Protein AF-A0A2P2KUR3-F1 (afdb_monomer)

Structure (mmCIF, N/CA/C/O backbone):
data_AF-A0A2P2KUR3-F1
#
_entry.id   AF-A0A2P2KUR3-F1
#
loop_
_atom_site.group_PDB
_atom_site.id
_atom_site.type_symbol
_atom_site.label_atom_id
_atom_site.label_alt_id
_atom_site.label_comp_id
_atom_site.label_asym_id
_atom_site.label_entity_id
_atom_site.label_seq_id
_atom_site.pdbx_PDB_ins_code
_atom_site.Cartn_x
_atom_site.Cartn_y
_atom_site.Cartn_z
_atom_site.occupancy
_atom_site.B_iso_or_equiv
_atom_site.auth_seq_id
_atom_site.auth_comp_id
_atom_site.auth_asym_id
_atom_site.auth_atom_id
_atom_site.pdbx_PDB_model_num
ATOM 1 N N . MET A 1 1 ? -5.655 -31.754 38.007 1.00 44.72 1 MET A N 1
ATOM 2 C CA . MET A 1 1 ? -7.022 -31.884 37.449 1.00 44.72 1 MET A CA 1
ATOM 3 C C . MET A 1 1 ? -7.803 -30.567 37.578 1.00 44.72 1 MET A C 1
ATOM 5 O O . MET A 1 1 ? -8.902 -30.533 38.115 1.00 44.72 1 MET A O 1
ATOM 9 N N . ARG A 1 2 ? -7.208 -29.453 37.128 1.00 44.00 2 ARG A N 1
ATOM 10 C CA . ARG A 1 2 ? -7.835 -28.115 37.098 1.00 44.00 2 ARG A CA 1
ATOM 11 C C . ARG A 1 2 ? -7.743 -27.456 35.714 1.00 44.00 2 ARG A C 1
ATOM 13 O O . ARG A 1 2 ? -8.332 -26.403 35.519 1.00 44.00 2 ARG A O 1
ATOM 20 N N . GLU A 1 3 ? -7.061 -28.101 34.767 1.00 50.50 3 GLU A N 1
ATOM 21 C CA . GLU A 1 3 ? -6.924 -27.636 33.382 1.00 50.50 3 GLU A CA 1
ATOM 22 C C . GLU A 1 3 ? -8.005 -28.234 32.460 1.00 50.50 3 GLU A C 1
ATOM 24 O O . GLU A 1 3 ? -8.419 -27.576 31.514 1.00 50.50 3 GLU A O 1
ATOM 29 N N . ASP A 1 4 ? -8.601 -29.382 32.809 1.00 48.00 4 ASP A N 1
ATOM 30 C CA . ASP A 1 4 ? -9.675 -30.007 32.009 1.00 48.00 4 ASP A CA 1
ATOM 31 C C . ASP A 1 4 ? -11.083 -29.420 32.245 1.00 48.00 4 ASP A C 1
ATOM 33 O O . ASP A 1 4 ? -12.029 -29.745 31.530 1.00 48.00 4 ASP A O 1
ATOM 37 N N . ALA A 1 5 ? -11.257 -28.535 33.233 1.00 41.22 5 ALA A N 1
ATOM 38 C CA . ALA A 1 5 ? -12.559 -27.930 33.544 1.00 41.22 5 ALA A CA 1
ATOM 39 C C . ALA A 1 5 ? -12.833 -26.627 32.769 1.00 41.22 5 ALA A C 1
ATOM 41 O O . ALA A 1 5 ? -13.977 -26.182 32.700 1.00 41.22 5 ALA A O 1
ATOM 42 N N . VAL A 1 6 ? -11.810 -26.031 32.148 1.00 45.03 6 VAL A N 1
ATOM 43 C CA . VAL A 1 6 ? -11.959 -24.809 31.332 1.00 45.03 6 VAL A CA 1
ATOM 44 C C . VAL A 1 6 ? -12.292 -25.146 29.868 1.00 45.03 6 VAL A C 1
ATOM 46 O O . VAL A 1 6 ? -12.673 -24.273 29.098 1.00 45.03 6 VAL A O 1
ATOM 49 N N . ALA A 1 7 ? -12.275 -26.429 29.492 1.00 42.66 7 ALA A N 1
ATOM 50 C CA . ALA A 1 7 ? -12.652 -26.899 28.157 1.00 42.66 7 ALA A CA 1
ATOM 51 C C . ALA A 1 7 ? -14.179 -26.970 27.910 1.00 42.66 7 ALA A C 1
ATOM 53 O O . ALA A 1 7 ? -14.605 -27.388 26.837 1.00 42.66 7 ALA A O 1
ATOM 54 N N . LYS A 1 8 ? -15.027 -26.589 28.881 1.00 43.88 8 LYS A N 1
ATOM 55 C CA . LYS A 1 8 ? -16.485 -26.839 28.836 1.00 43.88 8 LYS A CA 1
ATOM 56 C C . LYS A 1 8 ? -17.389 -25.617 29.031 1.00 43.88 8 LYS A C 1
ATOM 58 O O . LYS A 1 8 ? -18.550 -25.767 29.400 1.00 43.88 8 LYS A O 1
ATOM 63 N N . ALA A 1 9 ? -16.894 -24.419 28.732 1.00 39.00 9 ALA A N 1
ATOM 64 C CA . ALA A 1 9 ? -17.702 -23.202 28.729 1.00 39.00 9 ALA A CA 1
ATOM 65 C C . ALA A 1 9 ? -17.598 -22.492 27.375 1.00 39.00 9 ALA A C 1
ATOM 67 O O . ALA A 1 9 ? -16.744 -21.635 27.211 1.00 39.00 9 ALA A O 1
ATOM 68 N N . GLY A 1 10 ? -18.449 -22.887 26.419 1.00 40.12 10 GLY A N 1
ATOM 69 C CA . GLY A 1 10 ? -18.943 -22.069 25.298 1.00 40.12 10 GLY A CA 1
ATOM 70 C C . GLY A 1 10 ? -18.044 -20.959 24.744 1.00 40.12 10 GLY A C 1
ATOM 71 O O . GLY A 1 10 ? -18.526 -19.847 24.551 1.00 40.12 10 GLY A O 1
ATOM 72 N N . VAL A 1 11 ? -16.771 -21.240 24.473 1.00 46.62 11 VAL A N 1
ATOM 73 C CA . VAL A 1 11 ? -15.929 -20.361 23.663 1.00 46.62 11 VAL A CA 1
ATOM 74 C C . VAL A 1 11 ? -16.338 -20.654 22.222 1.00 46.62 11 VAL A C 1
ATOM 76 O O . VAL A 1 11 ? -16.153 -21.799 21.804 1.00 46.62 11 VAL A O 1
ATOM 79 N N . PRO A 1 12 ? -16.931 -19.711 21.461 1.00 46.69 12 PRO A N 1
ATOM 80 C CA . PRO A 1 12 ? -17.017 -19.880 20.017 1.00 46.69 12 PRO A CA 1
ATOM 81 C C . PRO A 1 12 ? -15.585 -20.116 19.552 1.00 46.69 12 PRO A C 1
ATOM 83 O O . PRO A 1 12 ? -14.712 -19.282 19.809 1.00 46.69 12 PRO A O 1
ATOM 86 N N . GLY A 1 13 ? -15.333 -21.316 19.034 1.00 44.72 13 GLY A N 1
ATOM 87 C CA . GLY A 1 13 ? -14.006 -21.743 18.632 1.00 44.72 13 GLY A CA 1
ATOM 88 C C . GLY A 1 13 ? -13.400 -20.704 17.703 1.00 44.72 13 GLY A C 1
ATOM 89 O O . GLY A 1 13 ? -14.098 -20.105 16.888 1.00 44.72 13 GLY A O 1
ATOM 90 N N . ASP A 1 14 ? -12.101 -20.479 17.870 1.00 58.47 14 ASP A N 1
ATOM 91 C CA . ASP A 1 14 ? -11.214 -19.814 16.915 1.00 58.47 14 ASP A CA 1
ATOM 92 C C . ASP A 1 14 ? -11.220 -20.606 15.590 1.00 58.47 14 ASP A C 1
ATOM 94 O O . ASP A 1 14 ? -10.232 -21.241 15.223 1.00 58.47 14 ASP A O 1
ATOM 98 N N . ASP A 1 15 ? -12.360 -20.636 14.898 1.00 61.56 15 ASP A N 1
ATOM 99 C CA . ASP A 1 15 ? -12.550 -21.320 13.626 1.00 61.56 15 ASP A CA 1
ATOM 100 C C . ASP A 1 15 ? -11.863 -20.468 12.565 1.00 61.56 15 ASP A C 1
ATOM 102 O O . ASP A 1 15 ? -12.442 -19.563 11.962 1.00 61.56 15 ASP A O 1
ATOM 106 N N . ARG A 1 16 ? -10.558 -20.680 12.396 1.00 57.75 16 ARG A N 1
ATOM 107 C CA . ARG A 1 16 ? -9.776 -20.018 11.350 1.00 57.75 16 ARG A CA 1
ATOM 108 C C . ARG A 1 16 ? -10.454 -20.320 10.016 1.00 57.75 16 ARG A C 1
ATOM 110 O O . ARG A 1 16 ? -10.543 -21.476 9.621 1.00 57.75 16 ARG A O 1
ATOM 117 N N . ASN A 1 17 ? -10.949 -19.284 9.347 1.00 67.44 17 ASN A N 1
ATOM 118 C CA . ASN A 1 17 ? -11.825 -19.422 8.179 1.00 67.44 17 ASN A CA 1
ATOM 119 C C . ASN A 1 17 ? -11.252 -18.718 6.936 1.00 67.44 17 ASN A C 1
ATOM 121 O O . ASN A 1 17 ? -11.777 -18.848 5.834 1.00 67.44 17 ASN A O 1
ATOM 125 N N . TRP A 1 18 ? -10.167 -17.947 7.091 1.00 61.09 18 TRP A N 1
ATOM 126 C CA . TRP A 1 18 ? -9.647 -17.098 6.022 1.00 61.09 18 TRP A CA 1
ATOM 127 C C . TRP A 1 18 ? -8.103 -17.111 5.947 1.00 61.09 18 TRP A C 1
ATOM 129 O O . TRP A 1 18 ? -7.448 -17.142 6.994 1.00 61.09 18 TRP A O 1
ATOM 139 N N . PRO A 1 19 ? -7.485 -17.034 4.749 1.00 56.09 19 PRO A N 1
ATOM 140 C CA . PRO A 1 19 ? -8.100 -17.179 3.423 1.00 56.09 19 PRO A CA 1
ATOM 141 C C . PRO A 1 19 ? -8.714 -18.577 3.196 1.00 56.09 19 PRO A C 1
ATOM 143 O O . PRO A 1 19 ? -8.252 -19.537 3.806 1.00 56.09 19 PRO A O 1
ATOM 146 N N . PRO A 1 20 ? -9.718 -18.730 2.305 1.00 53.97 20 PRO A N 1
ATOM 147 C CA . PRO A 1 20 ? -10.479 -19.983 2.139 1.00 53.97 20 PRO A CA 1
ATOM 148 C C . PRO A 1 20 ? -9.616 -21.208 1.808 1.00 53.97 20 PRO A C 1
ATOM 150 O O . PRO A 1 20 ? -9.966 -22.338 2.124 1.00 53.97 20 PRO A O 1
ATOM 153 N N . PHE A 1 21 ? -8.476 -20.971 1.158 1.00 52.28 21 PHE A N 1
ATOM 154 C CA . PHE A 1 21 ? -7.529 -22.004 0.739 1.00 52.28 21 PHE A CA 1
ATOM 155 C C . PHE A 1 21 ? -6.472 -22.316 1.810 1.00 52.28 21 PHE A C 1
ATOM 157 O O . PHE A 1 21 ? -5.841 -23.365 1.756 1.00 52.28 21 PHE A O 1
ATOM 164 N N . PHE A 1 22 ? -6.268 -21.407 2.768 1.00 50.66 22 PHE A N 1
ATOM 165 C CA . PHE A 1 22 ? -5.314 -21.530 3.870 1.00 50.66 22 PHE A CA 1
ATOM 166 C C . PHE A 1 22 ? -5.876 -20.817 5.108 1.00 50.66 22 PHE A C 1
ATOM 168 O O . PHE A 1 22 ? -5.556 -19.650 5.323 1.00 50.66 22 PHE A O 1
ATOM 175 N N . PRO A 1 23 ? -6.715 -21.479 5.921 1.00 62.59 23 PRO A N 1
ATOM 176 C CA . PRO A 1 23 ? -7.317 -20.873 7.104 1.00 62.59 23 PRO A CA 1
ATOM 177 C C . PRO A 1 23 ? -6.252 -20.551 8.162 1.00 62.59 23 PRO A C 1
ATOM 179 O O . PRO A 1 23 ? -5.872 -21.383 8.986 1.00 62.59 23 PRO A O 1
ATOM 182 N N . ILE A 1 24 ? -5.742 -19.322 8.130 1.00 61.19 24 ILE A N 1
ATOM 183 C CA . ILE A 1 24 ? -4.700 -18.833 9.043 1.00 61.19 24 ILE A CA 1
ATOM 184 C C . ILE A 1 24 ? -5.308 -17.879 10.073 1.00 61.19 24 ILE A C 1
ATOM 186 O O . ILE A 1 24 ? -4.844 -17.830 11.212 1.00 61.19 24 ILE A O 1
ATOM 190 N N . ILE A 1 25 ? -6.356 -17.142 9.695 1.00 62.47 25 ILE A N 1
ATOM 191 C CA . ILE A 1 25 ? -7.013 -16.151 10.547 1.00 62.47 25 ILE A CA 1
ATOM 192 C C . ILE A 1 25 ? -8.508 -16.458 10.701 1.00 62.47 25 ILE A C 1
ATOM 194 O O . ILE A 1 25 ? -9.183 -16.871 9.756 1.00 62.47 25 ILE A O 1
ATOM 198 N N . HIS A 1 26 ? -9.028 -16.247 11.910 1.00 60.84 26 HIS A N 1
ATOM 199 C CA . HIS A 1 26 ? -10.465 -16.172 12.154 1.00 60.84 26 HIS A CA 1
ATOM 200 C C . HIS A 1 26 ? -10.972 -14.808 11.666 1.00 60.84 26 HIS A C 1
ATOM 202 O O . HIS A 1 26 ? -10.413 -13.768 12.028 1.00 60.84 26 HIS A O 1
ATOM 208 N N . HIS A 1 27 ? -11.968 -14.811 10.780 1.00 62.53 27 HIS A N 1
ATOM 209 C CA . HIS A 1 27 ? -12.473 -13.601 10.140 1.00 62.53 27 HIS A CA 1
ATOM 210 C C . HIS A 1 27 ? -13.981 -13.693 9.885 1.00 62.53 27 HIS A C 1
ATOM 212 O O . HIS A 1 27 ? -14.402 -13.992 8.771 1.00 62.53 27 HIS A O 1
ATOM 218 N N . ASP A 1 28 ? -14.781 -13.381 10.907 1.00 67.81 28 ASP A N 1
ATOM 219 C CA . ASP A 1 28 ? -16.241 -13.308 10.803 1.00 67.81 28 ASP A CA 1
ATOM 220 C C . ASP A 1 28 ? -16.758 -11.913 11.187 1.00 67.81 28 ASP A C 1
ATOM 222 O O . ASP A 1 28 ? -17.251 -11.662 12.288 1.00 67.81 28 ASP A O 1
ATOM 226 N N . ILE A 1 29 ? -16.693 -10.975 10.233 1.00 68.69 29 ILE A N 1
ATOM 227 C CA . ILE A 1 29 ? -17.211 -9.606 10.424 1.00 68.69 29 ILE A CA 1
ATOM 228 C C . ILE A 1 29 ? -18.703 -9.627 10.795 1.00 68.69 29 ILE A C 1
ATOM 230 O O . ILE A 1 29 ? -19.149 -8.819 11.609 1.00 68.69 29 ILE A O 1
ATOM 234 N N . ALA A 1 30 ? -19.480 -10.534 10.198 1.00 66.31 30 ALA A N 1
ATOM 235 C CA . ALA A 1 30 ? -20.929 -10.582 10.364 1.00 66.31 30 ALA A CA 1
ATOM 236 C C . ALA A 1 30 ? -21.379 -10.974 11.785 1.00 66.31 30 ALA A C 1
ATOM 238 O O . ALA A 1 30 ? -22.452 -10.544 12.209 1.00 66.31 30 ALA A O 1
ATOM 239 N N . SER A 1 31 ? -20.581 -11.767 12.507 1.00 67.00 31 SER A N 1
ATOM 240 C CA . SER A 1 31 ? -20.912 -12.249 13.853 1.00 67.00 31 SER A CA 1
ATOM 241 C C . SER A 1 31 ? -20.228 -11.438 14.959 1.00 67.00 31 SER A C 1
ATOM 243 O O . SER A 1 31 ? -20.832 -11.233 16.010 1.00 67.00 31 SER A O 1
ATOM 245 N N . GLU A 1 32 ? -19.003 -10.943 14.738 1.00 68.94 32 GLU A N 1
ATOM 246 C CA . GLU A 1 32 ? -18.211 -10.288 15.790 1.00 68.94 32 GLU A CA 1
ATOM 247 C C . GLU A 1 32 ? -18.319 -8.757 15.821 1.00 68.94 32 GLU A C 1
ATOM 249 O O . GLU A 1 32 ? -18.061 -8.145 16.862 1.00 68.94 32 GLU A O 1
ATOM 254 N N . ILE A 1 33 ? -18.668 -8.119 14.699 1.00 76.25 33 ILE A N 1
ATOM 255 C CA . ILE A 1 33 ? -18.768 -6.658 14.592 1.00 76.25 33 ILE A CA 1
ATOM 256 C C . ILE A 1 33 ? -20.246 -6.256 14.557 1.00 76.25 33 ILE A C 1
ATOM 258 O O . ILE A 1 33 ? -21.020 -6.840 13.794 1.00 76.25 33 ILE A O 1
ATOM 262 N N . PRO A 1 34 ? -20.676 -5.242 15.328 1.00 76.00 34 PRO A N 1
ATOM 263 C CA . PRO A 1 34 ? -22.071 -4.828 15.320 1.00 76.00 34 PRO A CA 1
ATOM 264 C C . PRO A 1 34 ? -22.473 -4.253 13.951 1.00 76.00 34 PRO A C 1
ATOM 266 O O . PRO A 1 34 ? -21.681 -3.589 13.286 1.00 76.00 34 PRO A O 1
ATOM 269 N N . ILE A 1 35 ? -23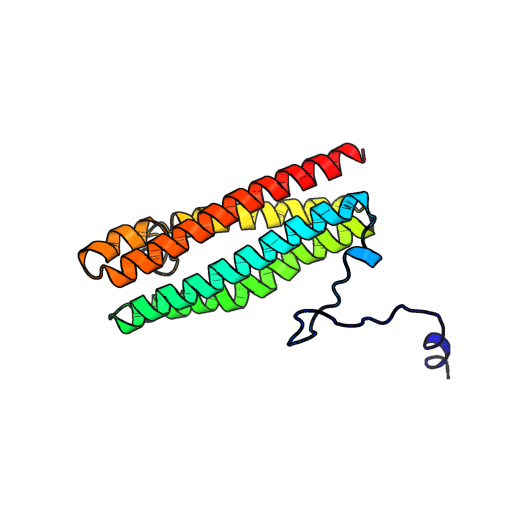.720 -4.492 13.526 1.00 74.25 35 ILE A N 1
ATOM 270 C CA . ILE A 1 35 ? -24.224 -4.267 12.149 1.00 74.25 35 ILE A CA 1
ATOM 271 C C . ILE A 1 35 ? -23.888 -2.872 11.586 1.00 74.25 35 ILE A C 1
ATOM 273 O O . ILE A 1 35 ? -23.563 -2.728 10.407 1.00 74.25 35 ILE A O 1
ATOM 277 N N . HIS A 1 36 ? -23.910 -1.840 12.430 1.00 75.19 36 HIS A N 1
ATOM 278 C CA . HIS A 1 36 ? -23.597 -0.462 12.045 1.00 75.19 36 HIS A CA 1
ATOM 279 C C . HIS A 1 36 ? -22.108 -0.243 11.697 1.00 75.19 36 HIS A C 1
ATOM 281 O O . HIS A 1 36 ? -21.789 0.596 10.855 1.00 75.19 36 HIS A O 1
ATOM 287 N N . ALA A 1 37 ? -21.204 -1.027 12.287 1.00 80.44 37 ALA A N 1
ATOM 288 C CA . ALA A 1 37 ? -19.756 -0.990 12.083 1.00 80.44 37 ALA A CA 1
ATOM 289 C C . ALA A 1 37 ? -19.264 -1.965 10.991 1.00 80.44 37 ALA A C 1
ATOM 291 O O . ALA A 1 37 ? -18.170 -1.787 10.451 1.00 80.44 37 ALA A O 1
ATOM 292 N N . GLN A 1 38 ? -20.067 -2.970 10.618 1.00 81.94 38 GLN A N 1
ATOM 293 C CA . GLN A 1 38 ? -19.671 -4.021 9.668 1.00 81.94 38 GLN A CA 1
ATOM 294 C C . GLN A 1 38 ? -19.255 -3.468 8.304 1.00 81.94 38 GLN A C 1
ATOM 296 O O . GLN A 1 38 ? -18.203 -3.836 7.785 1.00 81.94 38 GLN A O 1
ATOM 301 N N . ARG A 1 39 ? -20.039 -2.541 7.732 1.00 82.44 39 ARG A N 1
ATOM 302 C CA . ARG A 1 39 ? -19.723 -1.922 6.428 1.00 82.44 39 ARG A CA 1
ATOM 303 C C . ARG A 1 39 ? -18.341 -1.276 6.423 1.00 82.44 39 ARG A C 1
ATOM 305 O O . ARG A 1 39 ? -17.628 -1.365 5.432 1.00 82.44 39 ARG A O 1
ATOM 312 N N . LEU A 1 40 ? -17.961 -0.645 7.530 1.00 86.38 40 LEU A N 1
ATOM 313 C CA . LEU A 1 40 ? -16.659 -0.013 7.666 1.00 86.38 40 LEU A CA 1
ATOM 314 C C . LEU A 1 40 ? -15.537 -1.050 7.738 1.00 86.38 40 LEU A C 1
ATOM 316 O O . LEU A 1 40 ? -14.517 -0.890 7.073 1.00 86.38 40 LEU A O 1
ATOM 320 N N . GLN A 1 41 ? -15.751 -2.132 8.490 1.00 87.94 41 GLN A N 1
ATOM 321 C CA . GLN A 1 41 ? -14.780 -3.217 8.580 1.00 87.94 41 GLN A CA 1
ATOM 322 C C . GLN A 1 41 ? -14.574 -3.912 7.225 1.00 87.94 41 GLN A C 1
ATOM 324 O O . GLN A 1 41 ? -13.438 -4.233 6.886 1.00 87.94 41 GLN A O 1
ATOM 329 N N . TYR A 1 42 ? -15.628 -4.071 6.414 1.00 85.50 42 TYR A N 1
ATOM 330 C CA . TYR A 1 42 ? -15.508 -4.573 5.040 1.00 85.50 42 TYR A CA 1
ATOM 331 C C . TYR A 1 42 ? -14.699 -3.637 4.135 1.00 85.50 42 TYR A C 1
ATOM 333 O O . TYR A 1 42 ? -13.896 -4.112 3.339 1.00 85.50 42 TYR A O 1
ATOM 341 N N . LEU A 1 43 ? -14.859 -2.315 4.266 1.00 88.69 43 LEU A N 1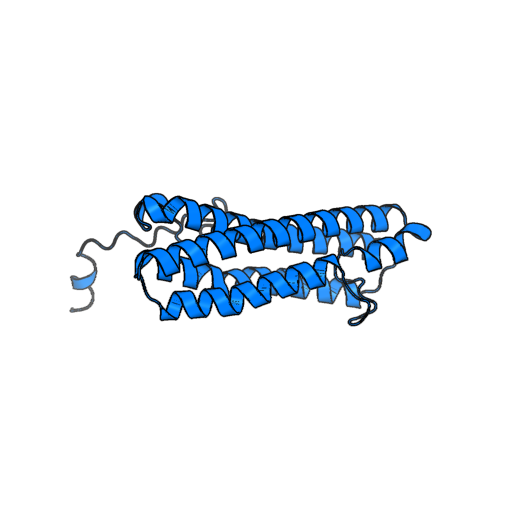
ATOM 342 C CA . LEU A 1 43 ? -14.048 -1.353 3.509 1.00 88.69 43 LEU A CA 1
ATOM 343 C C . LEU A 1 43 ? -12.572 -1.392 3.934 1.00 88.69 43 LEU A C 1
ATOM 345 O O . LEU A 1 43 ? -11.686 -1.377 3.083 1.00 88.69 43 LEU A O 1
ATOM 349 N N . ALA A 1 44 ? -12.300 -1.495 5.236 1.00 89.88 44 ALA A N 1
ATOM 350 C CA . ALA A 1 44 ? -10.939 -1.655 5.743 1.00 89.88 44 ALA A CA 1
ATOM 351 C C . ALA A 1 44 ? -10.309 -2.986 5.302 1.00 89.88 44 ALA A C 1
ATOM 353 O O . ALA A 1 44 ? -9.126 -3.039 4.978 1.00 89.88 44 ALA A O 1
ATOM 354 N N . PHE A 1 45 ? -11.103 -4.056 5.243 1.00 88.81 45 PHE A N 1
ATOM 355 C CA . PHE A 1 45 ? -10.678 -5.334 4.682 1.00 88.81 45 PHE A CA 1
ATOM 356 C C . PHE A 1 45 ? -10.385 -5.231 3.180 1.00 88.81 45 PHE A C 1
ATOM 358 O O . PHE A 1 45 ? -9.370 -5.751 2.726 1.00 88.81 45 PHE A O 1
ATOM 365 N N . ALA A 1 46 ? -11.208 -4.504 2.419 1.00 89.62 46 ALA A N 1
ATOM 366 C CA . ALA A 1 46 ? -10.968 -4.253 1.001 1.00 89.62 46 ALA A CA 1
ATOM 367 C C . ALA A 1 46 ? -9.654 -3.493 0.760 1.00 89.62 46 ALA A C 1
ATOM 369 O O . ALA A 1 46 ? -8.900 -3.890 -0.120 1.00 89.62 46 ALA A O 1
ATOM 370 N N . SER A 1 47 ? -9.338 -2.472 1.566 1.00 91.25 47 SER A N 1
ATOM 371 C CA . SER A 1 47 ? -8.026 -1.800 1.510 1.00 91.25 47 SER A CA 1
ATOM 372 C C . SER A 1 47 ? -6.883 -2.754 1.870 1.00 91.25 47 SER A C 1
ATOM 374 O O . SER A 1 47 ? -5.860 -2.806 1.193 1.00 91.25 47 SER A O 1
ATOM 376 N N . TRP A 1 48 ? -7.064 -3.612 2.879 1.00 92.31 48 TRP A N 1
ATOM 377 C CA . TRP A 1 48 ? -6.029 -4.587 3.220 1.00 92.31 48 TRP A CA 1
ATOM 378 C C . TRP A 1 48 ? -5.762 -5.575 2.072 1.00 92.31 48 TRP A C 1
ATOM 380 O O . TRP A 1 48 ? -4.612 -5.873 1.755 1.00 92.31 48 TRP A O 1
ATOM 390 N N . LEU A 1 49 ? -6.807 -6.038 1.385 1.00 90.81 49 LEU A N 1
ATOM 391 C CA . LEU A 1 49 ? -6.647 -6.838 0.170 1.00 90.81 49 LEU A CA 1
ATOM 392 C C . LEU A 1 49 ? -6.038 -6.034 -0.981 1.00 90.81 49 LEU A C 1
ATOM 394 O O . LEU A 1 49 ? -5.227 -6.570 -1.735 1.00 90.81 49 LEU A O 1
ATOM 398 N N . GLY A 1 50 ? -6.398 -4.759 -1.101 1.00 92.31 50 GLY A N 1
ATOM 399 C CA . GLY A 1 50 ? -5.865 -3.852 -2.106 1.00 92.31 50 GLY A CA 1
ATOM 400 C C . GLY A 1 50 ? -4.356 -3.668 -1.974 1.00 92.31 50 GLY A C 1
ATOM 401 O O . GLY A 1 50 ? -3.644 -3.806 -2.969 1.00 92.31 50 GLY A O 1
ATOM 402 N N . ILE A 1 51 ? -3.819 -3.501 -0.759 1.00 93.00 51 ILE A N 1
ATOM 403 C CA . ILE A 1 51 ? -2.362 -3.435 -0.567 1.00 93.00 51 ILE A CA 1
ATOM 404 C C . ILE A 1 51 ? -1.661 -4.770 -0.855 1.00 93.00 51 ILE A C 1
ATOM 406 O O . ILE A 1 51 ? -0.580 -4.769 -1.449 1.00 93.00 51 ILE A O 1
ATOM 410 N N . VAL A 1 52 ? -2.269 -5.912 -0.512 1.00 91.69 52 VAL A N 1
ATOM 411 C CA . VAL A 1 52 ? -1.731 -7.239 -0.873 1.00 91.69 52 VAL A CA 1
ATOM 412 C C . VAL A 1 52 ? -1.676 -7.396 -2.397 1.00 91.69 52 VAL A C 1
ATOM 414 O O . VAL A 1 52 ? -0.654 -7.830 -2.935 1.00 91.69 52 VAL A O 1
ATOM 417 N N . LEU A 1 53 ? -2.738 -6.995 -3.103 1.00 93.69 53 LEU A N 1
ATOM 418 C CA . LEU A 1 53 ? -2.795 -6.984 -4.564 1.00 93.69 53 LEU A CA 1
ATOM 419 C C . LEU A 1 53 ? -1.720 -6.063 -5.158 1.00 93.69 53 LEU A C 1
ATOM 421 O O . LEU A 1 53 ? -0.981 -6.496 -6.040 1.00 93.69 53 LEU A O 1
ATOM 425 N N . CYS A 1 54 ? -1.592 -4.831 -4.655 1.00 94.06 54 CYS A N 1
ATOM 426 C CA . CYS A 1 54 ? -0.602 -3.861 -5.129 1.00 94.06 54 CYS A CA 1
ATOM 427 C C . CYS A 1 54 ? 0.823 -4.403 -4.990 1.00 94.06 54 CYS A C 1
ATOM 429 O O . CYS A 1 54 ? 1.598 -4.357 -5.942 1.00 94.06 54 CYS A O 1
ATOM 431 N N . LEU A 1 55 ? 1.171 -4.963 -3.828 1.00 93.00 55 LEU A N 1
ATOM 432 C CA . LEU A 1 55 ? 2.505 -5.513 -3.579 1.00 93.00 55 LEU A CA 1
ATOM 433 C C . LEU A 1 55 ? 2.783 -6.785 -4.392 1.00 93.00 55 LEU A C 1
ATOM 435 O O . LEU A 1 55 ? 3.900 -6.968 -4.879 1.00 93.00 55 LEU A O 1
ATOM 439 N N . SER A 1 56 ? 1.775 -7.638 -4.585 1.00 92.56 56 SER A N 1
ATOM 440 C CA . SER A 1 56 ? 1.896 -8.836 -5.426 1.00 92.56 56 SER A CA 1
ATOM 441 C C . SER A 1 56 ? 2.112 -8.457 -6.890 1.00 92.56 56 SER A C 1
ATOM 443 O O . SER A 1 56 ? 3.016 -8.971 -7.547 1.00 92.56 56 SER A O 1
ATOM 445 N N . TYR A 1 57 ? 1.328 -7.502 -7.391 1.00 94.25 57 TYR A N 1
ATOM 446 C CA . TYR A 1 57 ? 1.481 -6.988 -8.745 1.00 94.25 57 TYR A CA 1
ATOM 447 C C . TYR A 1 57 ? 2.826 -6.274 -8.929 1.00 94.25 57 TYR A C 1
ATOM 449 O O . TYR A 1 57 ? 3.498 -6.475 -9.939 1.00 94.25 57 TYR A O 1
ATOM 457 N N . ASN A 1 58 ? 3.270 -5.508 -7.928 1.00 94.25 58 ASN A N 1
ATOM 458 C CA . ASN A 1 58 ? 4.588 -4.882 -7.921 1.00 94.25 58 ASN A CA 1
ATOM 459 C C . ASN A 1 58 ? 5.711 -5.913 -8.099 1.00 94.25 58 ASN A C 1
ATOM 461 O O . ASN A 1 58 ? 6.623 -5.700 -8.894 1.00 94.25 58 ASN A O 1
ATOM 465 N N . LEU A 1 59 ? 5.627 -7.051 -7.403 1.00 92.62 59 LEU A N 1
ATOM 466 C CA . LEU A 1 59 ? 6.594 -8.134 -7.556 1.00 92.62 59 LEU A CA 1
ATOM 467 C C . LEU A 1 59 ? 6.596 -8.690 -8.987 1.00 92.62 59 LEU A C 1
ATOM 469 O O . LEU A 1 59 ? 7.667 -8.871 -9.559 1.00 92.62 59 LEU A O 1
ATOM 473 N N . ILE A 1 60 ? 5.421 -8.896 -9.592 1.00 93.19 60 ILE A N 1
ATOM 474 C CA . ILE A 1 60 ? 5.302 -9.351 -10.988 1.00 93.19 60 ILE A CA 1
ATOM 475 C C . ILE A 1 60 ? 5.934 -8.332 -11.945 1.00 93.19 60 ILE A C 1
ATOM 477 O O . ILE A 1 60 ? 6.752 -8.706 -12.783 1.00 93.19 60 ILE A O 1
ATOM 481 N N . ALA A 1 61 ? 5.608 -7.045 -11.802 1.00 92.50 61 ALA A N 1
ATOM 482 C CA . ALA A 1 61 ? 6.165 -5.981 -12.635 1.00 92.50 61 ALA A CA 1
ATOM 483 C C . ALA A 1 61 ? 7.700 -5.935 -12.541 1.00 92.50 61 ALA A C 1
ATOM 485 O O . ALA A 1 61 ? 8.393 -5.872 -13.559 1.00 92.50 61 ALA A O 1
ATOM 486 N N . VAL A 1 62 ? 8.244 -6.052 -11.328 1.00 90.88 62 VAL A N 1
ATOM 487 C CA . VAL A 1 62 ? 9.692 -6.064 -11.098 1.00 90.88 62 VAL A CA 1
ATOM 488 C C . VAL A 1 62 ? 10.348 -7.348 -11.618 1.00 90.88 62 VAL A C 1
ATOM 490 O O . VAL A 1 62 ? 11.457 -7.275 -12.139 1.00 90.88 62 VAL A O 1
ATOM 493 N N . ILE A 1 63 ? 9.686 -8.508 -11.559 1.00 90.81 63 ILE A N 1
ATOM 494 C CA . ILE A 1 63 ? 10.173 -9.745 -12.197 1.00 90.81 63 ILE A CA 1
ATOM 495 C C . ILE A 1 63 ? 10.283 -9.556 -13.715 1.00 90.81 63 ILE A C 1
ATOM 497 O O . ILE A 1 63 ? 11.301 -9.921 -14.302 1.00 90.81 63 ILE A O 1
ATOM 501 N N . VAL A 1 64 ? 9.284 -8.937 -14.353 1.00 90.56 64 VAL A N 1
ATOM 502 C CA . VAL A 1 64 ? 9.329 -8.631 -15.793 1.00 90.56 64 VAL A CA 1
ATOM 503 C C . VAL A 1 64 ? 10.485 -7.677 -16.112 1.00 90.56 64 VAL A C 1
ATOM 505 O O . VAL A 1 64 ? 11.217 -7.910 -17.075 1.00 90.56 64 VAL A O 1
ATOM 508 N N . CYS A 1 65 ? 10.703 -6.646 -15.286 1.00 89.12 65 CYS A N 1
ATOM 509 C CA . CYS A 1 65 ? 11.860 -5.754 -15.405 1.00 89.12 65 CYS A CA 1
ATOM 510 C C . CYS A 1 65 ? 13.186 -6.518 -15.255 1.00 89.12 65 CYS A C 1
ATOM 512 O O . CYS A 1 65 ? 14.102 -6.338 -16.055 1.00 89.12 65 CYS A O 1
ATOM 514 N N . TRP A 1 66 ? 13.279 -7.416 -14.274 1.00 88.25 66 TRP A N 1
ATOM 515 C CA . TRP A 1 66 ? 14.474 -8.208 -13.996 1.00 88.25 66 TRP A CA 1
ATOM 516 C C . TRP A 1 66 ? 14.835 -9.145 -15.158 1.00 88.25 66 TRP A C 1
ATOM 518 O O . TRP A 1 66 ? 15.979 -9.141 -15.608 1.00 88.25 66 TRP A O 1
ATOM 528 N N . ILE A 1 67 ? 13.857 -9.860 -15.728 1.00 88.19 67 ILE A N 1
ATOM 529 C CA . ILE A 1 67 ? 14.056 -10.743 -16.898 1.00 88.19 67 ILE A CA 1
ATOM 530 C C . ILE A 1 67 ? 14.518 -9.950 -18.135 1.00 88.19 67 ILE A C 1
ATOM 532 O O . ILE A 1 67 ? 15.234 -10.479 -18.983 1.00 88.19 67 ILE A O 1
ATOM 536 N N . ARG A 1 68 ? 14.148 -8.668 -18.239 1.00 86.25 68 ARG A N 1
ATOM 537 C CA . ARG A 1 68 ? 14.563 -7.761 -19.324 1.00 86.25 68 ARG A CA 1
ATOM 538 C C . ARG A 1 68 ? 15.930 -7.102 -19.100 1.00 86.25 68 ARG A C 1
ATOM 540 O O . ARG A 1 68 ? 16.292 -6.216 -19.861 1.00 86.25 68 ARG A O 1
ATOM 547 N N . GLY A 1 69 ? 16.697 -7.542 -18.101 1.00 81.25 69 GLY A N 1
ATOM 548 C CA . GLY A 1 69 ? 18.025 -6.999 -17.791 1.00 81.25 69 GLY A CA 1
ATOM 549 C C . GLY A 1 69 ? 18.036 -5.979 -16.648 1.00 81.25 69 GLY A C 1
ATOM 550 O O . GLY A 1 69 ? 19.048 -5.316 -16.426 1.00 81.25 69 GLY A O 1
ATOM 551 N N . GLY A 1 70 ? 16.934 -5.848 -15.901 1.00 79.44 70 GLY A N 1
ATOM 552 C CA . GLY A 1 70 ? 16.872 -5.044 -14.683 1.00 79.44 70 GLY A CA 1
ATOM 553 C C . GLY A 1 70 ? 17.813 -5.555 -13.584 1.00 79.44 70 GLY A C 1
ATOM 554 O O . GLY A 1 70 ? 18.196 -6.721 -13.540 1.00 79.44 70 GLY A O 1
ATOM 555 N N . GLY A 1 71 ? 18.206 -4.683 -12.656 1.00 82.44 71 GLY A N 1
ATOM 556 C CA . GLY A 1 71 ? 19.165 -5.031 -11.600 1.00 82.44 71 GLY A CA 1
ATOM 557 C C . GLY A 1 71 ? 18.583 -5.929 -10.496 1.00 82.44 71 GLY A C 1
ATOM 558 O O . GLY A 1 71 ? 17.510 -5.654 -9.965 1.00 82.44 71 GLY A O 1
ATOM 559 N N . ALA A 1 72 ? 19.340 -6.936 -10.042 1.00 83.75 72 ALA A N 1
ATOM 560 C CA . ALA A 1 72 ? 18.922 -7.863 -8.974 1.00 83.75 72 ALA A CA 1
ATOM 561 C C . ALA A 1 72 ? 18.567 -7.173 -7.637 1.00 83.75 72 ALA A C 1
ATOM 563 O O . ALA A 1 72 ? 17.714 -7.649 -6.889 1.00 83.75 72 ALA A O 1
ATOM 564 N N . LYS A 1 73 ? 19.176 -6.015 -7.345 1.00 82.94 73 LYS A N 1
ATOM 565 C CA . LYS A 1 73 ? 18.867 -5.203 -6.150 1.00 82.94 73 LYS A CA 1
ATOM 566 C C . LYS A 1 73 ? 17.405 -4.738 -6.126 1.00 82.94 73 LYS A C 1
ATOM 568 O O . LYS A 1 73 ? 16.793 -4.692 -5.063 1.00 82.94 73 LYS A O 1
ATOM 573 N N . ILE A 1 74 ? 16.849 -4.429 -7.299 1.00 86.00 74 ILE A N 1
ATOM 574 C CA . ILE A 1 74 ? 15.468 -3.966 -7.477 1.00 86.00 74 ILE A CA 1
ATOM 575 C C . ILE A 1 74 ? 14.496 -5.101 -7.127 1.00 86.00 74 ILE A C 1
ATOM 577 O O . ILE A 1 74 ? 13.556 -4.902 -6.359 1.00 86.00 74 ILE A O 1
ATOM 581 N N . PHE A 1 75 ? 14.783 -6.306 -7.626 1.00 86.56 75 PHE A 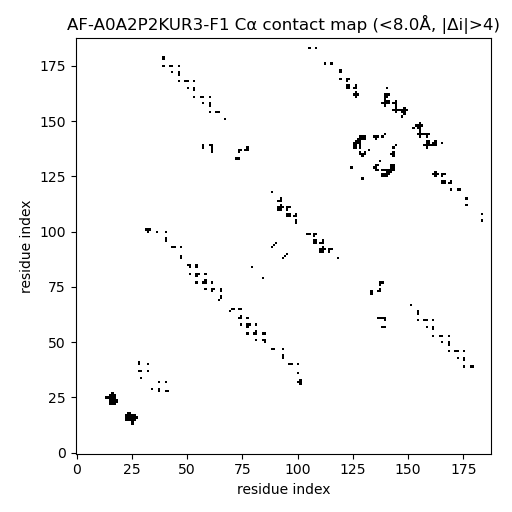N 1
ATOM 582 C CA . PHE A 1 75 ? 14.023 -7.523 -7.345 1.00 86.56 75 PHE A CA 1
ATOM 583 C C . PHE A 1 75 ? 14.027 -7.906 -5.860 1.00 86.56 75 PHE A C 1
ATOM 585 O O . PHE A 1 75 ? 12.969 -8.171 -5.284 1.00 86.56 75 PHE A O 1
ATOM 592 N N . LEU A 1 76 ? 15.198 -7.886 -5.218 1.00 87.38 76 LEU A N 1
ATOM 593 C CA . LEU A 1 76 ? 15.309 -8.178 -3.787 1.00 87.38 76 LEU A CA 1
ATOM 594 C C . LEU A 1 76 ? 14.454 -7.222 -2.951 1.00 87.38 76 LEU A C 1
ATOM 596 O O . LEU A 1 76 ? 13.725 -7.658 -2.062 1.00 87.38 76 LEU A O 1
ATOM 600 N N . LEU A 1 77 ? 14.492 -5.925 -3.263 1.00 87.56 77 LEU A N 1
ATOM 601 C CA . LEU A 1 77 ? 13.730 -4.927 -2.523 1.00 87.56 77 LEU A CA 1
ATOM 602 C C . LEU A 1 77 ? 12.212 -5.074 -2.731 1.00 87.56 77 LEU A C 1
ATOM 604 O O . LEU A 1 77 ? 11.460 -5.014 -1.761 1.00 87.56 77 LEU A O 1
ATOM 608 N N . ALA A 1 78 ? 11.763 -5.347 -3.960 1.00 88.06 78 ALA A N 1
ATOM 609 C CA . ALA A 1 78 ? 10.357 -5.640 -4.244 1.00 88.06 78 ALA A CA 1
ATOM 610 C C . ALA A 1 78 ? 9.858 -6.886 -3.491 1.00 88.06 78 ALA A C 1
ATOM 612 O O . ALA A 1 78 ? 8.739 -6.904 -2.979 1.00 88.06 78 ALA A O 1
ATOM 613 N N . THR A 1 79 ? 10.717 -7.900 -3.362 1.00 87.50 79 THR A N 1
ATOM 614 C CA . THR A 1 79 ? 10.430 -9.118 -2.594 1.00 87.50 79 THR A CA 1
ATOM 615 C C . THR A 1 79 ? 10.294 -8.814 -1.101 1.00 87.50 79 THR A C 1
ATOM 617 O O . THR A 1 79 ? 9.350 -9.276 -0.465 1.00 87.50 79 THR A O 1
ATOM 620 N N . ILE A 1 80 ? 11.180 -7.985 -0.539 1.00 89.94 80 ILE A N 1
ATOM 621 C CA . ILE A 1 80 ? 11.083 -7.528 0.857 1.00 89.94 80 ILE A CA 1
ATOM 622 C C . ILE A 1 80 ? 9.765 -6.780 1.090 1.00 89.94 80 ILE A C 1
ATOM 624 O O . ILE A 1 80 ? 9.088 -7.042 2.084 1.00 89.94 80 ILE A O 1
ATOM 628 N N . TYR A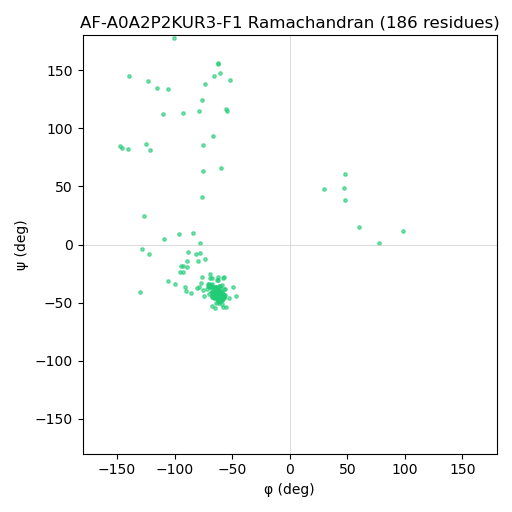 1 81 ? 9.366 -5.892 0.173 1.00 88.44 81 TYR A N 1
ATOM 629 C CA . TYR A 1 81 ? 8.087 -5.187 0.279 1.00 88.44 81 TYR A CA 1
ATOM 630 C C . TYR A 1 81 ? 6.894 -6.142 0.266 1.00 88.44 81 TYR A C 1
ATOM 632 O O . TYR A 1 81 ? 6.003 -5.985 1.095 1.00 88.44 81 TYR A O 1
ATOM 640 N N . ALA A 1 82 ? 6.886 -7.153 -0.604 1.00 88.94 82 ALA A N 1
ATOM 641 C CA . ALA A 1 82 ? 5.812 -8.142 -0.642 1.00 88.94 82 ALA A CA 1
ATOM 642 C C . ALA A 1 82 ? 5.753 -8.992 0.642 1.00 88.94 82 ALA A C 1
ATOM 644 O O . ALA A 1 82 ? 4.681 -9.151 1.229 1.00 88.94 82 ALA A O 1
ATOM 645 N N . LEU A 1 83 ? 6.905 -9.489 1.110 1.00 89.00 83 LEU A N 1
ATOM 646 C CA . LEU A 1 83 ? 6.985 -10.379 2.270 1.00 89.00 83 LEU A CA 1
ATOM 647 C C . LEU A 1 83 ? 6.717 -9.671 3.595 1.00 89.00 83 LEU A C 1
ATOM 649 O O . LEU A 1 83 ? 6.088 -10.258 4.468 1.00 89.00 83 LEU A O 1
ATOM 653 N N . LEU A 1 84 ? 7.188 -8.434 3.764 1.00 89.38 84 LEU A N 1
ATOM 654 C CA . LEU A 1 84 ? 6.988 -7.679 5.001 1.00 89.38 84 LEU A CA 1
ATOM 655 C C . LEU A 1 84 ? 5.718 -6.833 4.961 1.00 89.38 84 LEU A C 1
ATOM 657 O O . LEU A 1 84 ? 5.029 -6.736 5.970 1.00 89.38 84 LEU A O 1
ATOM 661 N N . GLY A 1 85 ? 5.363 -6.249 3.816 1.00 86.81 85 GLY A N 1
ATOM 662 C CA . GLY A 1 85 ? 4.222 -5.339 3.705 1.00 86.81 85 GLY A CA 1
ATOM 663 C C . GLY A 1 85 ? 2.884 -6.002 4.037 1.00 86.81 85 GLY A C 1
ATOM 664 O O . GLY A 1 85 ? 2.069 -5.413 4.751 1.00 86.81 85 GLY A O 1
ATOM 665 N N . CYS A 1 86 ? 2.674 -7.250 3.608 1.00 86.31 86 CYS A N 1
ATOM 666 C CA . CYS A 1 86 ? 1.446 -8.002 3.892 1.00 86.31 86 CYS A CA 1
ATOM 667 C C . CYS A 1 86 ? 1.247 -8.307 5.396 1.00 86.31 86 CYS A C 1
ATOM 669 O O . CYS A 1 86 ? 0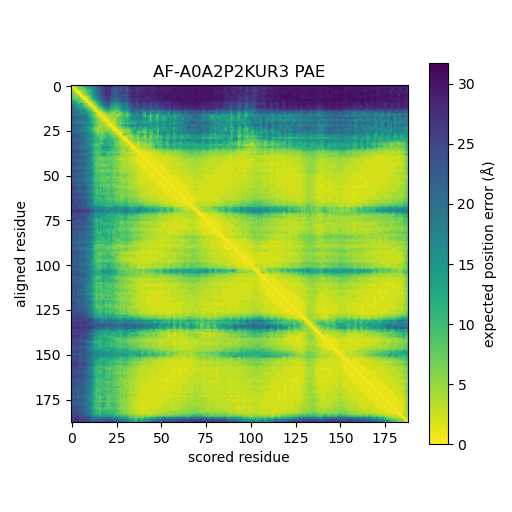.213 -7.919 5.947 1.00 86.31 86 CYS A O 1
ATOM 671 N N . PRO A 1 87 ? 2.199 -8.945 6.112 1.00 87.62 87 PRO A N 1
ATOM 672 C CA . PRO A 1 87 ? 2.037 -9.207 7.543 1.00 87.62 87 PRO A CA 1
ATOM 673 C C . PRO A 1 87 ? 2.081 -7.925 8.381 1.00 87.62 87 PRO A C 1
ATOM 675 O O . PRO A 1 87 ? 1.359 -7.814 9.374 1.00 87.62 87 PRO A O 1
ATOM 678 N N . LEU A 1 88 ? 2.888 -6.937 7.984 1.00 89.44 88 LEU A N 1
ATOM 679 C CA . LEU A 1 88 ? 3.026 -5.690 8.727 1.00 89.44 88 LEU A CA 1
ATOM 680 C C . LEU A 1 88 ? 1.735 -4.862 8.674 1.00 89.44 88 LEU A C 1
ATOM 682 O O . LEU A 1 88 ? 1.269 -4.403 9.714 1.00 89.44 88 LEU A O 1
ATOM 686 N N . SER A 1 89 ? 1.105 -4.731 7.502 1.00 88.75 89 SER A N 1
ATOM 687 C CA . SER A 1 89 ? -0.195 -4.050 7.364 1.00 88.75 89 SER A CA 1
ATOM 688 C C . SER A 1 89 ? -1.297 -4.729 8.188 1.00 88.75 89 SER A C 1
ATOM 690 O O . SER A 1 89 ? -2.056 -4.055 8.891 1.00 88.75 89 SER A O 1
ATOM 692 N N . TYR A 1 90 ? -1.323 -6.066 8.195 1.00 87.62 90 TYR A N 1
ATOM 693 C CA . TYR A 1 90 ? -2.279 -6.834 8.989 1.00 87.62 90 TYR A CA 1
ATOM 694 C C . TYR A 1 90 ? -2.143 -6.555 10.495 1.00 87.62 90 TYR A C 1
ATOM 696 O O . TYR A 1 90 ? -3.127 -6.281 11.186 1.00 87.62 90 TYR A O 1
ATOM 704 N N . VAL A 1 91 ? -0.914 -6.611 11.018 1.00 88.31 91 VAL A N 1
ATOM 705 C CA . VAL A 1 91 ? -0.644 -6.462 12.456 1.00 88.31 91 VAL A CA 1
ATOM 706 C C . VAL A 1 91 ? -0.756 -5.011 12.919 1.00 88.31 91 VAL A C 1
ATOM 708 O O . VAL A 1 91 ? -1.262 -4.772 14.015 1.00 88.31 91 VAL A O 1
ATOM 711 N N . LEU A 1 92 ? -0.285 -4.051 12.119 1.00 88.56 92 LEU A N 1
ATOM 712 C CA . LEU A 1 92 ? -0.164 -2.660 12.555 1.00 88.56 92 LEU A CA 1
ATOM 713 C C . LEU A 1 92 ? -1.479 -1.892 12.536 1.00 88.56 92 LEU A C 1
ATOM 715 O O . LEU A 1 92 ? -1.686 -1.070 13.424 1.00 88.56 92 LEU A O 1
ATOM 719 N N . TRP A 1 93 ? -2.358 -2.134 11.562 1.00 90.88 93 TRP A N 1
ATOM 720 C CA . TRP A 1 93 ? -3.582 -1.340 11.440 1.00 90.88 93 TRP A CA 1
ATOM 721 C C . TRP A 1 93 ? -4.846 -2.187 11.308 1.00 90.88 93 TRP A C 1
ATOM 723 O O . TRP A 1 93 ? -5.825 -1.892 11.991 1.00 90.88 93 TRP A O 1
ATOM 733 N N . TYR A 1 94 ? -4.838 -3.280 10.540 1.00 89.06 94 TYR A N 1
ATOM 734 C CA . TYR A 1 94 ? -6.064 -4.048 10.304 1.00 89.06 94 TYR A CA 1
ATOM 735 C C . TYR A 1 94 ? -6.576 -4.755 11.569 1.00 89.06 94 TYR A C 1
ATOM 737 O O . TYR A 1 94 ? -7.721 -4.569 11.987 1.00 89.06 94 TYR A O 1
ATOM 745 N N . LYS A 1 95 ? -5.711 -5.525 12.238 1.00 86.88 95 LYS A N 1
ATOM 746 C CA . LYS A 1 95 ? -6.053 -6.240 13.476 1.00 86.88 95 LYS A CA 1
ATOM 747 C C . LYS A 1 95 ? -6.382 -5.283 14.638 1.00 86.88 95 LYS A C 1
ATOM 749 O O . LYS A 1 95 ? -7.345 -5.551 15.363 1.00 86.88 95 LYS A O 1
ATOM 754 N N . PRO A 1 96 ? -5.642 -4.177 14.857 1.00 87.38 96 PRO A N 1
ATOM 755 C CA . PRO A 1 96 ? -6.025 -3.159 15.831 1.00 87.38 96 PRO A CA 1
ATOM 756 C C . PRO A 1 96 ? -7.382 -2.523 15.539 1.00 87.38 96 PRO A C 1
ATOM 758 O O . PRO A 1 96 ? -8.161 -2.386 16.479 1.00 87.38 96 PRO A O 1
ATOM 761 N N . LEU A 1 97 ? -7.697 -2.219 14.273 1.00 87.56 97 LEU A N 1
ATOM 762 C CA . LEU A 1 97 ? -9.008 -1.696 13.885 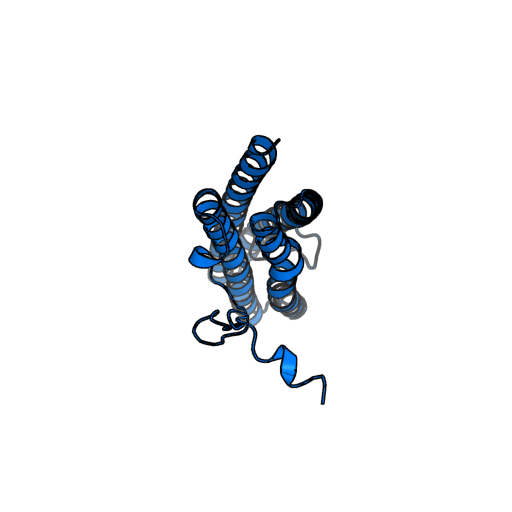1.00 87.56 97 LEU A CA 1
ATOM 763 C C . LEU A 1 97 ? -10.117 -2.701 14.186 1.00 87.56 97 LEU A C 1
ATOM 765 O O . LEU A 1 97 ? -11.067 -2.351 14.873 1.00 87.56 97 LEU A O 1
ATOM 769 N N . TYR A 1 98 ? -9.959 -3.960 13.774 1.00 85.06 98 TYR A N 1
ATOM 770 C CA . TYR A 1 98 ? -10.932 -5.018 14.062 1.00 85.06 98 TYR A CA 1
ATOM 771 C C . TYR A 1 98 ? -11.241 -5.107 15.566 1.00 85.06 98 TYR A C 1
ATOM 773 O O . TYR A 1 98 ? -12.391 -5.123 16.002 1.00 85.06 98 TYR A O 1
ATOM 781 N N . ARG A 1 99 ? -10.190 -5.074 16.395 1.00 83.50 99 ARG A N 1
ATOM 782 C CA . ARG A 1 99 ? -10.321 -5.057 17.858 1.00 83.50 99 ARG A CA 1
ATOM 783 C C . ARG A 1 99 ? -10.944 -3.765 18.385 1.00 83.50 99 ARG A C 1
ATOM 785 O O . ARG A 1 99 ? -11.622 -3.824 19.406 1.00 83.50 99 ARG A O 1
ATOM 792 N N . ALA A 1 100 ? -10.683 -2.620 17.757 1.00 85.62 100 ALA A N 1
ATOM 793 C CA . ALA A 1 100 ? -11.263 -1.333 18.129 1.00 85.62 100 ALA A CA 1
ATOM 794 C C . ALA A 1 100 ? -12.774 -1.321 17.877 1.00 85.62 100 ALA A C 1
ATOM 796 O O . ALA A 1 100 ? -13.515 -0.958 18.783 1.00 85.62 100 ALA A O 1
ATOM 797 N N . MET A 1 101 ? -13.221 -1.821 16.720 1.00 83.69 101 MET A N 1
ATOM 798 C CA . MET A 1 101 ? -14.642 -1.921 16.367 1.00 83.69 101 MET A CA 1
ATOM 799 C C . MET A 1 101 ? -15.412 -2.864 17.307 1.00 83.69 101 MET A C 1
ATOM 801 O O . MET A 1 101 ? -16.587 -2.636 17.570 1.00 83.69 101 MET A O 1
ATOM 805 N N . ARG A 1 102 ? -14.753 -3.901 17.848 1.00 80.06 102 ARG A N 1
ATOM 806 C CA . ARG A 1 102 ? -15.363 -4.837 18.809 1.00 80.06 102 ARG A CA 1
ATOM 807 C C . ARG A 1 102 ? -15.402 -4.314 20.250 1.00 80.06 102 ARG A C 1
ATOM 809 O O . ARG A 1 102 ? -16.342 -4.617 20.973 1.00 80.06 102 ARG A O 1
ATOM 816 N N . THR A 1 103 ? -14.367 -3.602 20.707 1.00 80.56 103 THR A N 1
ATOM 817 C CA . THR A 1 103 ? -14.240 -3.200 22.128 1.00 80.56 103 THR A CA 1
ATOM 818 C C . THR A 1 103 ? -14.431 -1.705 22.385 1.00 80.56 103 THR A C 1
ATOM 820 O O . THR A 1 103 ? -14.135 -1.263 23.489 1.00 80.56 103 THR A O 1
ATOM 823 N N . ASP A 1 104 ? -14.778 -0.927 21.362 1.00 75.31 104 ASP A N 1
ATOM 824 C CA . ASP A 1 104 ? -14.952 0.535 21.388 1.00 75.31 104 ASP A CA 1
ATOM 825 C C . ASP A 1 104 ? -13.803 1.311 22.074 1.00 75.31 104 ASP A C 1
ATOM 827 O O . ASP A 1 104 ? -13.976 2.264 22.830 1.00 75.31 104 ASP A O 1
ATOM 831 N N . SER A 1 105 ? -12.563 0.855 21.862 1.00 80.88 105 SER A N 1
ATOM 832 C CA . SER A 1 105 ? -11.396 1.374 22.587 1.00 80.88 105 SER A CA 1
ATOM 833 C C . SER A 1 105 ? -10.715 2.509 21.824 1.00 80.88 105 SER A C 1
ATOM 835 O O . SER A 1 105 ? -10.064 2.275 20.802 1.00 80.88 105 SER A O 1
ATOM 837 N N . ALA A 1 106 ? -10.772 3.726 22.372 1.00 84.06 106 ALA A N 1
ATOM 838 C CA . ALA A 1 106 ? -10.168 4.916 21.766 1.00 84.06 106 ALA A CA 1
ATOM 839 C C . ALA A 1 106 ? -8.648 4.803 21.538 1.00 84.06 106 ALA A C 1
ATOM 841 O O . ALA A 1 106 ? -8.140 5.284 20.527 1.00 84.06 106 ALA A O 1
ATOM 842 N N . LEU A 1 107 ? -7.919 4.118 22.428 1.00 85.81 107 LEU A N 1
ATOM 843 C CA . LEU A 1 107 ? -6.477 3.887 22.264 1.00 85.81 107 LEU A CA 1
ATOM 844 C C . LEU A 1 107 ? -6.171 3.018 21.035 1.00 85.81 107 LEU A C 1
ATOM 846 O O . LEU A 1 107 ? -5.216 3.289 20.309 1.00 85.81 107 LEU A O 1
ATOM 850 N N . LYS A 1 108 ? -7.002 2.002 20.760 1.00 86.81 108 LYS A N 1
ATOM 851 C CA . LYS A 1 108 ? -6.845 1.141 19.576 1.00 86.81 108 LYS A CA 1
ATOM 852 C C . LYS A 1 108 ? -7.191 1.888 18.286 1.00 86.81 108 LYS A C 1
ATOM 854 O O . LYS A 1 108 ? -6.503 1.693 17.288 1.00 86.81 108 LYS A O 1
ATOM 859 N N . PHE A 1 109 ? -8.189 2.776 18.320 1.00 87.50 109 PHE A N 1
ATOM 860 C CA . PHE A 1 109 ? -8.464 3.696 17.212 1.00 87.50 109 PHE A CA 1
ATOM 861 C C . PHE A 1 109 ? -7.286 4.643 16.954 1.00 87.50 109 PHE A C 1
ATOM 863 O O . PHE A 1 109 ? -6.877 4.795 15.808 1.00 87.50 109 PHE A O 1
ATOM 870 N N . GLY A 1 110 ? -6.685 5.219 18.001 1.00 89.44 110 GLY A N 1
ATOM 871 C CA . GLY A 1 110 ? -5.482 6.050 17.873 1.00 89.44 110 GLY A CA 1
ATOM 872 C C . GLY A 1 110 ? -4.310 5.308 17.220 1.00 89.44 110 GLY A C 1
ATOM 873 O O . GLY A 1 110 ? -3.679 5.834 16.304 1.00 89.44 110 GLY A O 1
ATOM 874 N N . TRP A 1 111 ? -4.071 4.058 17.632 1.00 90.94 111 TRP A N 1
ATOM 875 C CA . TRP A 1 111 ? -3.068 3.184 17.015 1.00 90.94 111 TRP A CA 1
ATOM 876 C C . TRP A 1 111 ? -3.364 2.920 15.535 1.00 90.94 111 TRP A C 1
ATOM 878 O O . TRP A 1 111 ? -2.474 3.057 14.698 1.00 90.94 111 TRP A O 1
ATOM 888 N N . PHE A 1 112 ? -4.621 2.607 15.200 1.00 92.38 112 PHE A N 1
ATOM 889 C CA . PHE A 1 112 ? -5.051 2.467 13.810 1.00 92.38 112 PHE A CA 1
ATOM 890 C C . PHE A 1 112 ? -4.742 3.734 13.007 1.00 92.38 112 PHE A C 1
ATOM 892 O O . PHE A 1 112 ? -4.045 3.638 12.004 1.00 92.38 112 PHE A O 1
ATOM 899 N N . PHE A 1 113 ? -5.182 4.915 13.453 1.00 92.88 113 PHE A N 1
ATOM 900 C CA . PHE A 1 113 ? -4.974 6.162 12.712 1.00 92.88 113 PHE A CA 1
ATOM 901 C C . PHE A 1 113 ? -3.493 6.444 12.442 1.00 92.88 113 PHE A C 1
ATOM 903 O O . PHE A 1 113 ? -3.138 6.787 11.317 1.00 92.88 113 PHE A O 1
ATOM 910 N N . LEU A 1 114 ? -2.625 6.250 13.439 1.00 93.75 114 LEU A N 1
ATOM 911 C CA . LEU A 1 114 ? -1.186 6.470 13.292 1.00 93.75 114 LEU A CA 1
ATOM 912 C C . LEU A 1 114 ? -0.587 5.607 12.172 1.00 93.75 114 LEU A C 1
ATOM 914 O O . LEU A 1 114 ? 0.052 6.124 11.256 1.00 93.75 114 LEU A O 1
ATOM 918 N N . PHE A 1 115 ? -0.808 4.293 12.221 1.00 93.81 115 PHE A N 1
ATOM 919 C CA . PHE A 1 115 ? -0.229 3.373 11.239 1.00 93.81 115 PHE A CA 1
ATOM 920 C C . PHE A 1 115 ? -0.937 3.410 9.888 1.00 93.81 115 PHE A C 1
ATOM 922 O O . PHE A 1 115 ? -0.305 3.177 8.858 1.00 93.81 115 PHE A O 1
ATOM 929 N N . TYR A 1 116 ? -2.223 3.746 9.866 1.00 93.50 116 TYR A N 1
ATOM 930 C CA . TYR A 1 116 ? -2.975 3.886 8.629 1.00 93.50 116 TYR A CA 1
ATOM 931 C C . TYR A 1 116 ? -2.561 5.136 7.843 1.00 93.50 116 TYR A C 1
ATOM 933 O O . TYR A 1 116 ? -2.472 5.090 6.619 1.00 93.50 116 TYR A O 1
ATOM 941 N N . LEU A 1 117 ? -2.198 6.229 8.526 1.00 94.19 117 LEU A N 1
ATOM 942 C CA . LEU A 1 117 ? -1.577 7.393 7.883 1.00 94.19 117 LEU A CA 1
ATOM 943 C C . LEU A 1 117 ? -0.215 7.048 7.268 1.00 94.19 117 LEU A C 1
ATOM 945 O O . LEU A 1 117 ? 0.065 7.461 6.143 1.00 94.19 117 LEU A O 1
ATOM 949 N N . LEU A 1 118 ? 0.609 6.250 7.959 1.00 94.19 118 LEU A N 1
ATOM 950 C CA . LEU A 1 118 ? 1.869 5.745 7.397 1.00 94.19 118 LEU A CA 1
ATOM 951 C C . LEU A 1 118 ? 1.626 4.859 6.168 1.00 94.19 118 LEU A C 1
ATOM 953 O O . LEU A 1 118 ? 2.354 4.967 5.186 1.00 94.19 118 LEU A O 1
ATOM 957 N N . HIS A 1 119 ? 0.587 4.021 6.194 1.00 93.75 119 HIS A N 1
ATO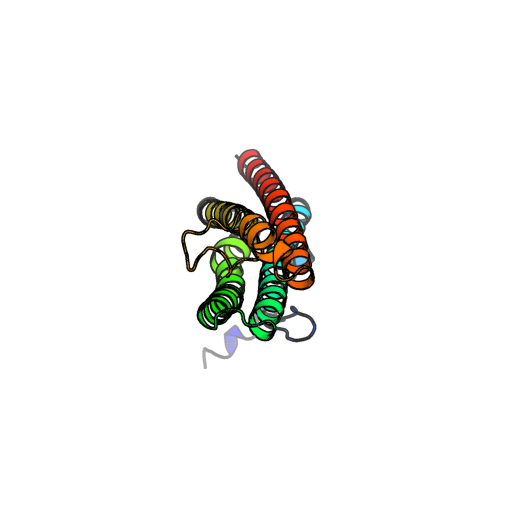M 958 C CA . HIS A 1 119 ? 0.179 3.208 5.050 1.00 93.75 119 HIS A CA 1
ATOM 959 C C . HIS A 1 119 ? -0.263 4.066 3.849 1.00 93.75 119 HIS A C 1
ATOM 961 O O . HIS A 1 119 ? 0.191 3.818 2.732 1.00 93.75 119 HIS A O 1
ATOM 967 N N . ILE A 1 120 ? -1.073 5.108 4.065 1.00 93.81 120 ILE A N 1
ATOM 968 C CA . ILE A 1 120 ? -1.455 6.061 3.009 1.00 93.81 120 ILE A CA 1
ATOM 969 C C . ILE A 1 120 ? -0.212 6.752 2.440 1.00 93.81 120 ILE A C 1
ATOM 971 O O . ILE A 1 120 ? -0.041 6.806 1.222 1.00 93.81 120 ILE A O 1
ATOM 975 N N . GLY A 1 121 ? 0.682 7.228 3.314 1.00 93.62 121 GLY A N 1
ATOM 976 C CA . GLY A 1 121 ? 1.952 7.832 2.916 1.00 93.62 121 GLY A CA 1
ATOM 977 C C . GLY A 1 121 ? 2.810 6.882 2.078 1.00 93.62 121 GLY A C 1
ATOM 978 O O . GLY A 1 121 ? 3.333 7.287 1.043 1.00 93.62 121 GLY A O 1
ATOM 979 N N . PHE A 1 122 ? 2.891 5.607 2.467 1.00 93.00 122 PHE A N 1
ATOM 980 C CA . PHE A 1 122 ? 3.569 4.568 1.694 1.00 93.00 122 PHE A CA 1
ATOM 981 C C . PHE A 1 122 ? 2.927 4.354 0.318 1.00 93.00 122 PHE A C 1
ATOM 983 O O . PHE A 1 122 ? 3.654 4.284 -0.666 1.00 93.00 122 PHE A O 1
ATOM 990 N N . CYS A 1 123 ? 1.596 4.292 0.216 1.00 94.00 123 CYS A N 1
ATOM 991 C CA . CYS A 1 123 ? 0.917 4.101 -1.071 1.00 94.00 123 CYS A CA 1
ATOM 992 C C . CYS A 1 123 ? 1.157 5.278 -2.024 1.00 94.00 123 CYS A C 1
ATOM 994 O O . CYS A 1 123 ? 1.463 5.063 -3.193 1.00 94.00 123 CYS A O 1
ATOM 996 N N . ILE A 1 124 ? 1.111 6.515 -1.516 1.00 93.56 124 ILE A N 1
ATOM 997 C CA . ILE A 1 124 ? 1.423 7.716 -2.307 1.00 93.56 124 ILE A CA 1
ATOM 998 C C . ILE A 1 124 ? 2.895 7.701 -2.734 1.00 93.56 124 ILE A C 1
ATOM 1000 O O . ILE A 1 124 ? 3.213 7.951 -3.897 1.00 93.56 124 ILE A O 1
ATOM 1004 N N . PHE A 1 125 ? 3.800 7.367 -1.811 1.00 92.12 125 PHE A N 1
ATOM 1005 C CA . PHE A 1 125 ? 5.221 7.232 -2.113 1.00 92.12 125 PHE A CA 1
ATOM 1006 C C . PHE A 1 125 ? 5.474 6.158 -3.175 1.00 92.12 125 PHE A C 1
ATOM 1008 O O . PHE A 1 125 ? 6.276 6.384 -4.074 1.00 92.12 125 PHE A O 1
ATOM 1015 N N . ALA A 1 126 ? 4.779 5.022 -3.108 1.00 91.62 126 ALA A N 1
ATOM 1016 C CA . ALA A 1 126 ? 4.885 3.936 -4.076 1.00 91.62 126 ALA A CA 1
ATOM 1017 C C . ALA A 1 126 ? 4.277 4.288 -5.439 1.00 91.62 126 ALA A C 1
ATOM 1019 O O . ALA A 1 126 ? 4.847 3.916 -6.461 1.00 91.62 126 ALA A O 1
ATOM 1020 N N . ALA A 1 127 ? 3.185 5.057 -5.470 1.00 92.44 127 ALA A N 1
ATOM 1021 C CA . ALA A 1 127 ? 2.605 5.571 -6.706 1.00 92.44 127 ALA A CA 1
ATOM 1022 C C . ALA A 1 127 ? 3.580 6.510 -7.434 1.00 92.44 127 ALA A C 1
ATOM 1024 O O . ALA A 1 127 ? 3.751 6.419 -8.647 1.00 92.44 127 ALA A O 1
ATOM 1025 N N . ILE A 1 128 ? 4.259 7.399 -6.706 1.00 92.12 128 ILE A N 1
ATOM 1026 C CA . ILE A 1 128 ? 5.249 8.304 -7.304 1.00 92.12 128 ILE A CA 1
ATOM 1027 C C . ILE A 1 128 ? 6.539 7.541 -7.641 1.00 92.12 128 ILE A C 1
ATOM 1029 O O . ILE A 1 128 ? 7.089 7.707 -8.728 1.00 92.12 128 ILE A O 1
ATOM 1033 N N . ALA A 1 129 ? 6.991 6.693 -6.715 1.00 89.62 129 ALA A N 1
ATOM 1034 C CA . ALA A 1 129 ? 8.263 5.976 -6.717 1.00 89.62 129 ALA A CA 1
ATOM 1035 C C . ALA A 1 129 ? 9.464 6.892 -7.038 1.00 89.62 129 ALA A C 1
ATOM 1037 O O . ALA A 1 129 ? 10.160 6.690 -8.036 1.00 89.62 129 ALA A O 1
ATOM 1038 N N . PRO A 1 130 ? 9.721 7.930 -6.213 1.00 84.50 130 PRO A N 1
ATOM 1039 C CA . PRO A 1 130 ? 10.817 8.858 -6.458 1.00 84.50 130 PRO A CA 1
ATOM 1040 C C . PRO A 1 130 ? 12.171 8.130 -6.453 1.00 84.50 130 PRO A C 1
ATOM 1042 O O . PRO A 1 130 ? 12.349 7.170 -5.692 1.00 84.50 130 PRO A O 1
ATOM 1045 N N . PRO A 1 131 ? 13.154 8.582 -7.258 1.00 78.38 131 PRO A N 1
ATOM 1046 C CA . PRO A 1 131 ? 14.414 7.874 -7.491 1.00 78.38 131 PRO A CA 1
ATOM 1047 C C . PRO A 1 131 ? 15.412 7.983 -6.324 1.00 78.38 131 PRO A C 1
ATOM 1049 O O . PRO A 1 131 ? 16.609 8.155 -6.523 1.00 78.38 131 PRO A O 1
ATOM 1052 N N . ILE A 1 132 ? 14.925 7.882 -5.089 1.00 73.25 132 ILE A N 1
ATOM 1053 C CA . ILE A 1 132 ? 15.697 8.028 -3.851 1.00 73.25 132 ILE A CA 1
ATOM 1054 C C . ILE A 1 132 ? 16.349 6.692 -3.472 1.00 73.25 132 ILE A C 1
ATOM 1056 O O . ILE A 1 132 ? 17.511 6.646 -3.082 1.00 73.25 132 ILE A O 1
ATOM 1060 N N . VAL A 1 133 ? 15.613 5.584 -3.620 1.00 68.88 133 VAL A N 1
ATOM 1061 C CA . VAL A 1 133 ? 16.081 4.232 -3.281 1.00 68.88 133 VAL A CA 1
ATOM 1062 C C . VAL A 1 133 ? 16.281 3.438 -4.572 1.00 68.88 133 VAL A C 1
ATOM 1064 O O . VAL A 1 133 ? 15.316 3.154 -5.273 1.00 68.88 133 VAL A O 1
ATOM 1067 N N . PHE A 1 134 ? 17.532 3.103 -4.911 1.00 61.03 134 PHE A N 1
ATOM 1068 C CA . PHE A 1 134 ? 17.909 2.355 -6.127 1.00 61.03 134 PHE A CA 1
ATOM 1069 C C . PHE A 1 134 ? 17.250 2.878 -7.421 1.00 61.03 134 PHE A C 1
ATOM 1071 O O . PHE A 1 134 ? 16.674 2.108 -8.191 1.00 61.03 134 PHE A O 1
ATOM 1078 N N . HIS A 1 135 ? 17.311 4.195 -7.647 1.00 67.19 135 HIS A N 1
ATOM 1079 C CA . HIS A 1 135 ? 16.675 4.887 -8.781 1.00 67.19 135 HIS A CA 1
ATOM 1080 C C . HIS A 1 135 ? 15.140 4.752 -8.853 1.00 67.19 135 HIS A C 1
ATOM 1082 O O . HIS A 1 135 ? 14.552 5.055 -9.884 1.00 67.19 135 HIS A O 1
ATOM 1088 N N . GLY A 1 136 ? 14.471 4.319 -7.777 1.00 62.31 136 GLY A N 1
ATOM 1089 C CA . GLY A 1 136 ? 13.004 4.264 -7.694 1.00 62.31 136 GLY A CA 1
ATOM 1090 C C . GLY A 1 136 ? 12.372 3.085 -8.436 1.00 62.31 136 GLY A C 1
ATOM 1091 O O . GLY A 1 136 ? 11.160 2.933 -8.418 1.00 62.31 136 GLY A O 1
ATOM 1092 N N . LYS A 1 137 ? 13.167 2.203 -9.054 1.00 78.75 137 LYS A N 1
ATOM 1093 C CA . LYS A 1 137 ? 12.662 1.135 -9.939 1.00 78.75 137 LYS A CA 1
ATOM 1094 C C . LYS A 1 137 ? 12.061 -0.075 -9.216 1.00 78.75 137 LYS A C 1
ATOM 1096 O O . LYS A 1 137 ? 11.536 -0.966 -9.879 1.00 78.75 137 LYS A O 1
ATOM 1101 N N . SER A 1 138 ? 12.175 -0.142 -7.885 1.00 82.25 138 SER A N 1
ATOM 1102 C CA . SER A 1 138 ? 11.673 -1.255 -7.054 1.00 82.25 138 SER A CA 1
ATOM 1103 C C . SER A 1 138 ? 10.176 -1.182 -6.770 1.00 82.25 138 SER A C 1
ATOM 1105 O O . SER A 1 138 ? 9.591 -2.171 -6.320 1.00 82.25 138 SER A O 1
ATOM 1107 N N . LEU A 1 139 ? 9.574 -0.021 -7.026 1.00 87.50 139 LEU A N 1
ATOM 1108 C CA . LEU A 1 139 ? 8.142 0.204 -6.959 1.00 87.50 139 LEU A CA 1
ATOM 1109 C C . LEU A 1 139 ? 7.639 0.542 -8.362 1.00 87.50 139 LEU A C 1
ATOM 1111 O O . LEU A 1 139 ? 8.241 1.343 -9.072 1.00 87.50 139 LEU A O 1
ATOM 1115 N N . ALA A 1 140 ? 6.537 -0.077 -8.761 1.00 87.81 140 ALA A N 1
ATOM 1116 C CA . ALA A 1 140 ? 5.845 0.142 -10.020 1.00 87.81 140 ALA A CA 1
ATOM 1117 C C . ALA A 1 140 ? 5.060 1.464 -9.964 1.00 87.81 140 ALA A C 1
ATOM 1119 O O . ALA A 1 140 ? 3.834 1.467 -9.975 1.00 87.81 140 ALA A O 1
ATOM 1120 N N . GLY A 1 141 ? 5.781 2.577 -9.819 1.00 88.56 141 GLY A N 1
ATOM 1121 C CA . GLY A 1 141 ? 5.232 3.930 -9.801 1.00 88.56 141 GLY A CA 1
ATOM 1122 C C . GLY A 1 141 ? 5.398 4.656 -11.136 1.00 88.56 141 GLY A C 1
ATOM 1123 O O . GLY A 1 141 ? 6.010 4.151 -12.079 1.00 88.56 141 GLY A O 1
ATOM 1124 N N . ILE A 1 142 ? 4.874 5.877 -11.211 1.00 91.81 142 ILE A N 1
ATOM 1125 C CA . ILE A 1 142 ? 4.849 6.665 -12.448 1.00 91.81 142 ILE A CA 1
ATOM 1126 C C . ILE A 1 142 ? 6.246 7.081 -12.925 1.00 91.81 142 ILE A C 1
ATOM 1128 O O . ILE A 1 142 ? 6.527 7.012 -14.118 1.00 91.81 142 ILE A O 1
ATOM 1132 N N . LEU A 1 143 ? 7.146 7.472 -12.018 1.00 90.06 143 LEU A N 1
ATOM 1133 C CA . LEU A 1 143 ? 8.496 7.908 -12.388 1.00 90.06 143 LEU A CA 1
ATOM 1134 C C . LEU A 1 143 ? 9.337 6.788 -13.024 1.00 90.06 143 LEU A C 1
ATOM 1136 O O . LEU A 1 143 ? 9.858 7.006 -14.118 1.00 90.06 143 LEU A O 1
ATOM 1140 N N . PRO A 1 144 ? 9.445 5.582 -12.434 1.00 89.62 144 PRO A N 1
ATOM 1141 C CA . PRO A 1 144 ? 10.153 4.485 -13.084 1.00 89.62 144 PRO A CA 1
ATOM 1142 C C . PRO A 1 144 ? 9.417 3.956 -14.322 1.00 89.62 144 PRO A C 1
ATOM 1144 O O . PRO A 1 144 ? 10.072 3.432 -15.220 1.00 89.62 144 PRO A O 1
ATOM 1147 N N . ALA A 1 145 ? 8.089 4.114 -14.416 1.00 89.75 145 ALA A N 1
ATOM 1148 C CA . ALA A 1 145 ? 7.361 3.799 -15.643 1.00 89.75 145 ALA A CA 1
ATOM 1149 C C . ALA A 1 145 ? 7.838 4.676 -16.808 1.00 89.75 145 ALA A C 1
ATOM 1151 O O . ALA A 1 145 ? 8.192 4.147 -17.856 1.00 89.75 145 ALA A O 1
ATOM 1152 N N . VAL A 1 146 ? 7.895 5.997 -16.607 1.00 89.88 146 VAL A N 1
ATOM 1153 C CA . VAL A 1 146 ? 8.342 6.960 -17.628 1.00 89.88 146 VAL A CA 1
ATOM 115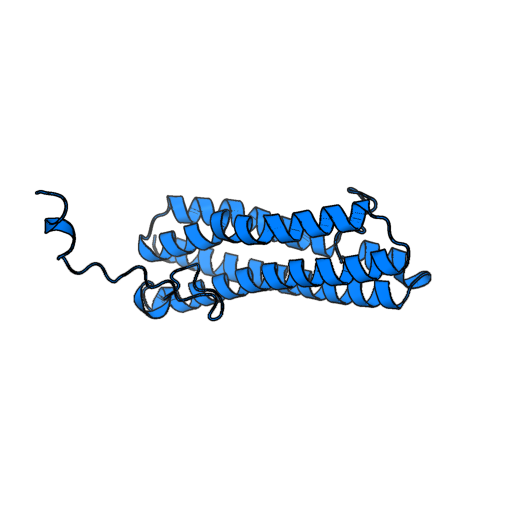4 C C . VAL A 1 146 ? 9.821 6.777 -17.971 1.00 89.88 146 VAL A C 1
ATOM 1156 O O . VAL A 1 146 ? 10.183 6.879 -19.138 1.00 89.88 146 VAL A O 1
ATOM 1159 N N . ASP A 1 147 ? 10.666 6.462 -16.987 1.00 87.31 147 ASP A N 1
ATOM 1160 C CA . ASP A 1 147 ? 12.096 6.216 -17.215 1.00 87.31 147 ASP A CA 1
ATOM 1161 C C . ASP A 1 147 ? 12.341 4.990 -18.110 1.00 87.31 147 ASP A C 1
ATOM 1163 O O . ASP A 1 147 ? 13.199 5.014 -18.983 1.00 87.31 147 ASP A O 1
ATOM 1167 N N . VAL A 1 148 ? 11.562 3.917 -17.930 1.00 87.06 148 VAL A N 1
ATOM 1168 C CA . VAL A 1 148 ? 11.801 2.638 -18.617 1.00 87.06 148 VAL A CA 1
ATOM 1169 C C . VAL A 1 148 ? 10.992 2.490 -19.912 1.00 87.06 148 VAL A C 1
ATOM 1171 O O . VAL A 1 148 ? 11.344 1.667 -20.756 1.00 87.06 148 VAL A O 1
ATOM 1174 N N . ILE A 1 149 ? 9.920 3.266 -20.117 1.00 88.50 149 ILE A N 1
ATOM 1175 C CA . ILE A 1 149 ? 9.014 3.076 -21.265 1.00 88.50 149 ILE A CA 1
ATOM 1176 C C . ILE A 1 149 ? 9.701 3.280 -22.624 1.00 88.50 149 ILE A C 1
ATOM 1178 O O . ILE A 1 149 ? 9.326 2.614 -23.589 1.00 88.50 149 ILE A O 1
ATOM 1182 N N . SER A 1 150 ? 10.715 4.149 -22.684 1.00 85.12 150 SER A N 1
ATOM 1183 C CA . SER A 1 150 ? 11.487 4.435 -23.901 1.00 85.12 150 SER A CA 1
ATOM 1184 C C . SER A 1 150 ? 12.376 3.262 -24.322 1.00 85.12 150 SER A C 1
ATOM 1186 O O . SER A 1 150 ? 12.509 2.995 -25.513 1.00 85.12 150 SER A O 1
ATOM 1188 N N . ASP A 1 151 ? 12.934 2.531 -23.354 1.00 85.88 151 ASP A N 1
ATOM 1189 C CA . ASP A 1 151 ? 13.828 1.395 -23.611 1.00 85.88 151 ASP A CA 1
ATOM 1190 C C . ASP A 1 151 ? 13.053 0.074 -23.721 1.00 85.88 151 ASP A C 1
ATOM 1192 O O . ASP A 1 151 ? 13.332 -0.790 -24.558 1.00 85.88 151 ASP A O 1
ATOM 1196 N N . HIS A 1 152 ? 12.052 -0.103 -22.856 1.00 88.38 152 HIS A N 1
ATOM 1197 C CA . HIS A 1 152 ? 11.292 -1.336 -22.699 1.00 88.38 152 HIS A CA 1
ATOM 1198 C C . HIS A 1 152 ? 9.806 -1.040 -22.481 1.00 88.38 152 HIS A C 1
ATOM 1200 O O . HIS A 1 152 ? 9.295 -1.115 -21.360 1.00 88.38 152 HIS A O 1
ATOM 1206 N N . LEU A 1 153 ? 9.088 -0.801 -23.583 1.00 90.44 153 LEU A N 1
ATOM 1207 C CA . LEU A 1 153 ? 7.652 -0.491 -23.588 1.00 90.44 153 LEU A CA 1
ATOM 1208 C C . LEU A 1 153 ? 6.822 -1.434 -22.699 1.00 90.44 153 LEU A C 1
ATOM 1210 O O . LEU A 1 153 ? 5.989 -0.976 -21.923 1.00 90.44 153 LEU A O 1
ATOM 1214 N N . LEU A 1 154 ? 7.076 -2.747 -22.768 1.00 91.00 154 LEU A N 1
ATOM 1215 C CA . LEU A 1 154 ? 6.358 -3.735 -21.956 1.00 91.00 154 LEU A CA 1
ATOM 1216 C C . LEU A 1 154 ? 6.546 -3.489 -20.451 1.00 91.00 154 LEU A C 1
ATOM 1218 O O . LEU A 1 154 ? 5.574 -3.513 -19.705 1.00 91.00 154 LEU A O 1
ATOM 1222 N N . VAL A 1 155 ? 7.777 -3.229 -20.001 1.00 90.81 155 VAL A N 1
ATOM 1223 C CA . VAL A 1 155 ? 8.065 -2.963 -18.582 1.00 90.81 155 VAL A CA 1
ATOM 1224 C C . VAL A 1 155 ? 7.390 -1.660 -18.149 1.00 90.81 155 VAL A C 1
ATOM 1226 O O . VAL A 1 155 ? 6.751 -1.630 -17.099 1.00 90.81 155 VAL A O 1
ATOM 1229 N N . GLY A 1 156 ? 7.442 -0.624 -18.992 1.00 91.56 156 GLY A N 1
ATOM 1230 C CA . GLY A 1 156 ? 6.742 0.640 -18.755 1.00 91.56 156 GLY A CA 1
ATOM 1231 C C . GLY A 1 156 ? 5.229 0.461 -18.580 1.00 91.56 156 GLY A C 1
ATOM 1232 O O . GLY A 1 156 ? 4.665 0.974 -17.617 1.00 91.56 156 GLY A O 1
ATOM 1233 N N . ILE A 1 157 ? 4.571 -0.331 -19.438 1.00 93.81 157 ILE A N 1
ATOM 1234 C CA . ILE A 1 157 ? 3.132 -0.638 -19.320 1.00 93.81 157 ILE A CA 1
ATOM 1235 C C . ILE A 1 157 ? 2.826 -1.341 -17.994 1.00 93.81 157 ILE A C 1
ATOM 1237 O O . ILE A 1 157 ? 1.891 -0.952 -17.294 1.00 93.81 157 ILE A O 1
ATOM 1241 N N . PHE A 1 158 ? 3.621 -2.346 -17.615 1.00 93.62 158 PHE A N 1
ATOM 1242 C CA . PHE A 1 158 ? 3.440 -3.027 -16.331 1.00 93.62 158 PHE A CA 1
ATOM 1243 C C . PHE A 1 158 ? 3.558 -2.045 -15.163 1.00 93.62 158 PHE A C 1
ATOM 1245 O O . PHE A 1 158 ? 2.746 -2.104 -14.241 1.00 93.62 158 PHE A O 1
ATOM 1252 N N . TYR A 1 159 ? 4.511 -1.116 -15.220 1.00 93.19 159 TYR A N 1
ATOM 1253 C CA . TYR A 1 159 ? 4.710 -0.120 -14.172 1.00 93.19 159 TYR A CA 1
ATOM 1254 C C . TYR A 1 159 ? 3.561 0.902 -14.123 1.00 93.19 159 TYR A C 1
ATOM 1256 O O . TYR A 1 159 ? 3.123 1.260 -13.034 1.00 93.19 159 TYR A O 1
ATOM 1264 N N . LEU A 1 160 ? 2.993 1.297 -15.268 1.00 94.56 160 LEU A N 1
ATOM 1265 C CA . LEU A 1 160 ? 1.804 2.162 -15.323 1.00 94.56 160 LEU A CA 1
ATOM 1266 C C . LEU A 1 160 ? 0.562 1.510 -14.704 1.00 94.56 160 LEU A C 1
ATOM 1268 O O . LEU A 1 160 ? -0.212 2.181 -14.022 1.00 94.56 160 LEU A O 1
ATOM 1272 N N . VAL A 1 161 ? 0.369 0.206 -14.907 1.00 95.38 161 VAL A N 1
ATOM 1273 C CA . VAL A 1 161 ? -0.720 -0.528 -14.242 1.00 95.38 161 VAL A CA 1
ATOM 1274 C C . VAL A 1 161 ? -0.492 -0.562 -12.729 1.00 95.38 161 VAL A C 1
ATOM 1276 O O . VAL A 1 161 ? -1.428 -0.325 -11.970 1.00 95.38 161 VAL A O 1
ATOM 1279 N N . GLY A 1 162 ? 0.750 -0.785 -12.285 1.00 93.94 162 GLY A N 1
ATOM 1280 C CA . GLY A 1 162 ? 1.110 -0.721 -10.865 1.00 93.94 162 GLY A CA 1
ATOM 1281 C C . GLY A 1 162 ? 0.818 0.651 -10.257 1.00 93.94 162 GLY A C 1
ATOM 1282 O O . GLY A 1 162 ? 0.211 0.732 -9.190 1.00 93.94 162 GLY A O 1
ATOM 1283 N N . PHE A 1 163 ? 1.140 1.724 -10.981 1.00 95.50 163 PHE A N 1
ATOM 1284 C CA . PHE A 1 163 ? 0.820 3.093 -10.589 1.00 95.50 163 PHE A CA 1
ATOM 1285 C C . PHE A 1 163 ? -0.689 3.285 -10.416 1.00 95.50 163 PHE A C 1
ATOM 1287 O O . PHE A 1 163 ? -1.130 3.800 -9.389 1.00 95.50 163 PHE A O 1
ATOM 1294 N N . GLY A 1 164 ? -1.486 2.809 -11.378 1.00 95.50 164 GLY A N 1
ATOM 1295 C CA . GLY A 1 164 ? -2.945 2.834 -11.289 1.00 95.50 164 GLY A CA 1
ATOM 1296 C C . GLY A 1 164 ? -3.470 2.112 -10.045 1.00 95.50 164 GLY A C 1
ATOM 1297 O O . GLY A 1 164 ? -4.319 2.655 -9.340 1.00 95.50 164 GLY A O 1
ATOM 1298 N N . LEU A 1 165 ? -2.927 0.933 -9.728 1.00 95.25 165 LEU A N 1
ATOM 1299 C CA . LEU A 1 165 ? -3.293 0.177 -8.526 1.00 95.25 165 LEU A CA 1
ATOM 1300 C C . LEU A 1 165 ? -2.953 0.943 -7.240 1.00 95.25 165 LEU A C 1
ATOM 1302 O O . LEU A 1 165 ? -3.821 1.083 -6.381 1.00 95.25 165 LEU A O 1
ATOM 1306 N N . PHE A 1 166 ? -1.744 1.502 -7.123 1.00 94.50 166 PHE A N 1
ATOM 1307 C CA . PHE A 1 166 ? -1.363 2.296 -5.950 1.00 94.50 166 PHE A CA 1
ATOM 1308 C C . PHE A 1 166 ? -2.200 3.573 -5.807 1.00 94.50 166 PHE A C 1
ATOM 1310 O O . PHE A 1 166 ? -2.560 3.939 -4.690 1.00 94.50 166 PHE A O 1
ATOM 1317 N N . CYS A 1 167 ? -2.568 4.230 -6.911 1.00 95.75 167 CYS A N 1
ATOM 1318 C CA . CYS A 1 167 ? -3.486 5.367 -6.885 1.00 95.75 167 CYS A CA 1
ATOM 1319 C C . CYS A 1 167 ? -4.879 4.975 -6.382 1.00 95.75 167 CYS A C 1
ATOM 1321 O O . CYS A 1 167 ? -5.435 5.665 -5.526 1.00 95.75 167 CYS A O 1
ATOM 1323 N N . LEU A 1 168 ? -5.439 3.873 -6.889 1.00 95.62 168 LEU A N 1
ATOM 1324 C CA . LEU A 1 168 ? -6.736 3.365 -6.439 1.00 95.62 168 LEU A CA 1
ATOM 1325 C C . LEU A 1 168 ? -6.701 2.993 -4.955 1.00 95.62 168 LEU A C 1
ATOM 1327 O O . LEU A 1 168 ? -7.617 3.359 -4.220 1.00 95.62 168 LEU A O 1
ATOM 1331 N N . GLU A 1 169 ? -5.624 2.351 -4.502 1.00 95.62 169 GLU A N 1
ATOM 1332 C CA . GLU A 1 169 ? -5.433 2.016 -3.092 1.00 95.62 169 GLU A CA 1
ATOM 1333 C C . GLU A 1 169 ? -5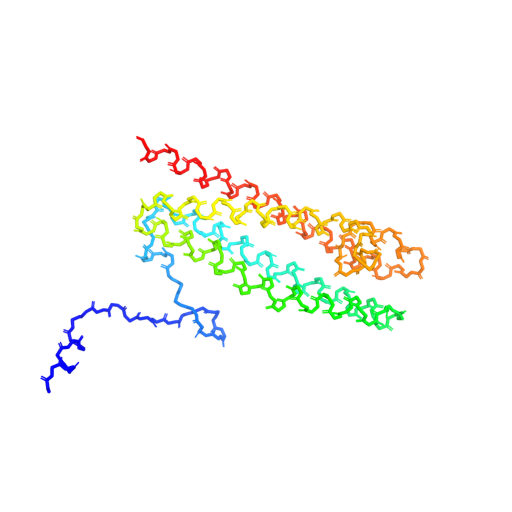.310 3.271 -2.220 1.00 95.62 169 GLU A C 1
ATOM 1335 O O . GLU A 1 169 ? -5.963 3.367 -1.186 1.00 95.62 169 GLU A O 1
ATOM 1340 N N . SER A 1 170 ? -4.563 4.293 -2.650 1.00 94.00 170 SER A N 1
ATOM 1341 C CA . SER A 1 170 ? -4.500 5.573 -1.935 1.00 94.00 170 SER A CA 1
ATOM 1342 C C . SER A 1 170 ? -5.876 6.232 -1.793 1.00 94.00 170 SER A C 1
ATOM 1344 O O . SER A 1 170 ? -6.205 6.729 -0.714 1.00 94.00 170 SER A O 1
ATOM 1346 N N . LEU A 1 171 ? -6.694 6.227 -2.851 1.00 95.56 171 LEU A N 1
ATOM 1347 C CA . LEU A 1 171 ? -8.047 6.793 -2.820 1.00 95.56 171 LEU A CA 1
ATOM 1348 C C . LEU A 1 171 ? -8.977 5.998 -1.897 1.00 95.56 171 LEU A C 1
ATOM 1350 O O . LEU A 1 171 ? -9.683 6.592 -1.077 1.00 95.56 171 LEU A O 1
ATOM 1354 N N . LEU A 1 172 ? -8.950 4.666 -1.993 1.00 93.62 172 LEU A N 1
ATOM 1355 C CA . LEU A 1 172 ? -9.703 3.780 -1.110 1.00 93.62 172 LEU A CA 1
ATOM 1356 C C . LEU A 1 172 ? -9.298 4.001 0.351 1.00 93.62 172 LEU A C 1
ATOM 1358 O O . LEU A 1 172 ? -10.162 4.167 1.212 1.00 93.62 172 LEU A O 1
ATOM 1362 N N . SER A 1 173 ? -8.000 4.095 0.630 1.00 93.88 173 SER A N 1
ATOM 1363 C CA . SER A 1 173 ? -7.486 4.312 1.978 1.00 93.88 173 SER A CA 1
ATOM 1364 C C . SER A 1 173 ? -7.877 5.673 2.544 1.00 93.88 173 SER A C 1
ATOM 1366 O O . SER A 1 173 ? -8.315 5.749 3.691 1.00 93.88 173 SER A O 1
ATOM 1368 N N . LEU A 1 174 ? -7.842 6.747 1.754 1.00 94.44 174 LEU A N 1
ATOM 1369 C CA . LEU A 1 174 ? -8.368 8.046 2.190 1.00 94.44 174 LEU A CA 1
ATOM 1370 C C . LEU A 1 174 ? -9.866 7.978 2.520 1.00 94.44 174 LEU A C 1
ATOM 1372 O O . LEU A 1 174 ? -10.309 8.538 3.527 1.00 94.44 174 LEU A O 1
ATOM 1376 N N . TRP A 1 175 ? -10.644 7.249 1.719 1.00 93.81 175 TRP A N 1
ATOM 1377 C CA . TRP A 1 175 ? -12.073 7.072 1.962 1.00 93.81 175 TRP A CA 1
ATOM 1378 C C . TRP A 1 175 ? -12.359 6.266 3.237 1.00 93.81 175 TRP A C 1
ATOM 1380 O O . TRP A 1 175 ? -13.192 6.674 4.051 1.00 93.81 175 TRP A O 1
ATOM 1390 N N . VAL A 1 176 ? -11.631 5.167 3.466 1.00 93.06 176 VAL A N 1
ATOM 1391 C CA . VAL A 1 176 ? -11.705 4.377 4.706 1.00 93.06 176 VAL A CA 1
ATOM 1392 C C . VAL A 1 176 ? -11.352 5.243 5.911 1.00 93.06 176 VAL A C 1
ATOM 1394 O O . VAL A 1 176 ? -12.105 5.264 6.885 1.00 93.06 176 VAL A O 1
ATOM 1397 N N . LEU A 1 177 ? -10.258 6.006 5.838 1.00 93.81 177 LEU A N 1
ATOM 1398 C CA . LEU A 1 177 ? -9.826 6.894 6.916 1.00 93.81 177 LEU A CA 1
ATOM 1399 C C . LEU A 1 177 ? -10.926 7.896 7.281 1.00 93.81 177 LEU A C 1
ATOM 1401 O O . LEU A 1 177 ? -11.241 8.059 8.460 1.00 93.81 177 LEU A O 1
ATOM 1405 N N . GLN A 1 178 ? -11.553 8.520 6.279 1.00 92.75 178 GLN A N 1
ATOM 1406 C CA . GLN A 1 178 ? -12.665 9.443 6.492 1.00 92.75 178 GLN A CA 1
ATOM 1407 C C . GLN A 1 178 ? -13.843 8.753 7.193 1.00 92.75 178 GLN A C 1
ATOM 1409 O O . GLN A 1 178 ? -14.403 9.301 8.143 1.00 92.75 178 GLN A O 1
ATOM 1414 N N . LYS A 1 179 ? -14.221 7.542 6.762 1.00 91.12 179 LYS A N 1
ATOM 1415 C CA . LYS A 1 179 ? -15.322 6.783 7.374 1.00 91.12 179 LYS A CA 1
ATOM 1416 C C . LYS A 1 179 ? -15.020 6.391 8.820 1.00 91.12 179 LYS A C 1
ATOM 1418 O O . LYS A 1 179 ? -15.893 6.558 9.669 1.00 91.12 179 LYS A O 1
ATOM 1423 N N . VAL A 1 180 ? -13.799 5.940 9.115 1.00 90.00 180 VAL A N 1
ATOM 1424 C CA . VAL A 1 180 ? -13.369 5.571 10.480 1.00 90.00 180 VAL A CA 1
ATOM 1425 C C . VAL A 1 180 ? -13.306 6.792 11.379 1.00 90.00 180 VAL A C 1
ATOM 1427 O O . VAL A 1 180 ? -13.762 6.738 12.516 1.00 90.00 180 VAL A O 1
ATOM 1430 N N . TYR A 1 181 ? -12.812 7.915 10.867 1.00 90.00 181 TYR A N 1
ATOM 1431 C CA . TYR A 1 181 ? -12.782 9.164 11.613 1.00 90.00 181 TYR A CA 1
ATOM 1432 C C . TYR A 1 181 ? -14.190 9.659 11.971 1.00 90.00 181 TYR A C 1
ATOM 1434 O O . TYR A 1 181 ? -14.442 10.020 13.120 1.00 90.00 181 TYR A O 1
ATOM 1442 N N . MET A 1 182 ? -15.126 9.627 11.016 1.00 89.19 182 MET A N 1
ATOM 1443 C CA . MET A 1 182 ? -16.526 9.993 11.261 1.00 89.19 182 MET A CA 1
ATOM 1444 C C . MET A 1 182 ? -17.193 9.057 12.274 1.00 89.19 182 MET A C 1
ATOM 1446 O O . MET A 1 182 ? -17.888 9.532 13.168 1.00 89.19 182 MET A O 1
ATOM 1450 N N . TYR A 1 183 ? -16.944 7.748 12.165 1.00 86.81 183 TYR A N 1
ATOM 1451 C CA . TYR A 1 183 ? -17.418 6.754 13.128 1.00 86.81 183 TYR A CA 1
ATOM 1452 C C . TYR A 1 183 ? -16.893 7.045 14.541 1.00 86.81 183 TYR A C 1
ATOM 1454 O O . TYR A 1 183 ? -17.670 7.177 15.481 1.00 86.81 183 TYR A O 1
ATOM 1462 N N . PHE A 1 184 ? -15.578 7.236 14.677 1.00 85.81 184 PHE A N 1
ATOM 1463 C CA . PHE A 1 184 ? -14.922 7.519 15.953 1.00 85.81 184 PHE A CA 1
ATOM 1464 C C . PHE A 1 184 ? -15.408 8.826 16.597 1.00 85.81 184 PHE A C 1
ATOM 1466 O O . PHE A 1 184 ? -15.521 8.914 17.817 1.00 85.81 184 PHE A O 1
ATOM 1473 N N . ARG A 1 185 ? -15.704 9.854 15.791 1.00 83.75 185 ARG A N 1
ATOM 1474 C CA . ARG A 1 185 ? -16.211 11.140 16.288 1.00 83.75 185 ARG A CA 1
ATOM 1475 C C . ARG A 1 185 ? -17.692 11.092 16.672 1.00 83.75 185 ARG A C 1
ATOM 1477 O O . ARG A 1 185 ? -18.069 11.803 17.591 1.00 83.75 185 ARG A O 1
ATOM 1484 N N . GLY A 1 186 ? -18.508 10.294 15.982 1.00 74.38 186 GLY A N 1
ATOM 1485 C CA . GLY A 1 186 ? -19.944 10.157 16.261 1.00 74.38 186 GLY A CA 1
ATOM 1486 C C . GLY A 1 186 ? -20.279 9.357 17.526 1.00 74.38 186 GLY A C 1
ATOM 1487 O O . GLY A 1 186 ? -21.420 9.397 17.967 1.00 74.38 186 GLY A O 1
ATOM 1488 N N . HIS A 1 187 ? -19.300 8.651 18.099 1.00 59.78 187 HIS A N 1
ATOM 1489 C CA . HIS A 1 187 ? -19.408 7.912 19.365 1.00 59.78 187 HIS A CA 1
ATOM 1490 C C . HIS A 1 187 ? -18.887 8.698 20.592 1.00 59.78 187 HIS A C 1
ATOM 1492 O O . HIS A 1 187 ? -18.767 8.128 21.676 1.00 59.78 187 HIS A O 1
ATOM 1498 N N . LYS A 1 188 ? -18.569 9.991 20.439 1.00 48.34 188 LYS A N 1
ATOM 1499 C CA . LYS A 1 188 ? -18.326 10.925 21.554 1.00 48.34 188 LYS A CA 1
ATOM 1500 C C . LYS A 1 188 ? -19.541 11.809 21.776 1.00 48.34 188 LYS A C 1
ATOM 1502 O O . LYS A 1 188 ? -19.811 12.103 22.957 1.00 48.34 188 LYS A O 1
#

Mean predicted aligned error: 8.69 Å

Organism: Rhizophora mucronata (NCBI:txid61149)

Nearest PDB structures (foldseek):
  8zgt-assembly1_B  TM=5.438E-01  e=2.044E+00  Rattus norvegicus
  8ywa-assembly1_B  TM=5.184E-01  e=2.252E+00  Homo sapiens
  7uwb-assembly1_m  TM=3.543E-01  e=3.483E+00  Citrus x limon
  4tx5-assembly1_A  TM=2.733E-01  e=7.205E+00  Homo sapiens

Radius of gyration: 19.83 Å; Cα contacts (8 Å, |Δi|>4): 221; chains: 1; bounding box: 43×43×61 Å

Secondary structure (DSSP, 8-state):
--STTGGGS--------BSTTS--B---HHHHS-HHHHHHHHHHHHHHHHHHHHHHHHHHHHHHHHHTT--HHHHHHHHHHHHHHHHHHIIIIIHHHHHHHHHT-HHHHHHHHHHHHHHHHHHHHHHH--TTSGGGTTS--HHHHHHHHTT-HHHHHHHHHHHHHHHHHHHHHHHHHHHHHHHHHHT-

pLDDT: mean 82.1, std 14.72, range [39.0, 95.75]

Sequence (188 aa):
MREDAVAKAGVPGDDRNWPPFFPIIHHDIASEIPIHAQRLQYLAFASWLGIVLCLSYNLIAVIVCWIRGGGAKIFLLATIYALLGCPLSYVLWYKPLYRAMRTDSALKFGWFFLFYLLHIGFCIFAAIAPPIVFHGKSLAGILPAVDVISDHLLVGIFYLVGFGLFCLESLLSLWVLQKVYMYFRGHK

Solvent-accessible surface area (backbone atoms only — not comparable to full-atom values): 9814 Å² total; per-residue (Å²): 141,75,75,77,69,71,79,75,66,91,66,82,69,87,60,42,56,30,52,87,93,54,54,78,37,66,74,56,56,84,80,64,29,56,80,91,52,31,65,58,54,52,48,50,49,50,43,54,51,40,53,45,49,42,34,52,50,23,36,54,37,33,49,54,32,37,76,74,72,42,58,69,70,37,44,54,48,20,47,50,46,38,67,45,47,49,60,48,49,42,63,51,23,50,52,34,37,57,51,16,68,60,66,75,36,66,70,34,45,51,46,17,54,57,44,44,50,52,49,42,52,49,29,51,46,36,21,44,13,61,61,80,60,83,63,7,54,42,32,31,1,48,51,33,12,65,68,35,32,83,83,37,51,71,48,13,52,43,12,43,52,32,17,52,45,24,48,52,41,33,53,49,42,54,52,43,51,53,52,52,50,51,52,63,57,74,76,110

Foldseek 3Di:
DPVVVVVPPDDPDQPQPPPVVDSPHRDDLPPQFPPVCSVLLVLLVVLLVLLLVLLVLLLVLVVVCVVVVHDPVLNVVSVVCNVCVNVVSCPQANVLVSVCRRPVDPVSLVSNLVVLVVVLVVLVCLQQQPLPPVHSSSGLHQRVLVVCCVPPVVSSVSSVVSSVSSVVSSVSSVVSSVVSVVVNVVVD

InterPro domains:
  IPR007273 SCAMP [PF04144] (16-186)
  IPR007273 SCAMP [PTHR10687] (8-187)